Protein AF-A0A5C8DEL7-F1 (afdb_monomer_lite)

Foldseek 3Di:
DDDDDDDDDDDDPPPPPPPPPPPQPQVPAAKKWFWWAFPVGDIKIKIWHWGQDSPDQFKIWTKMWIGDPDPLFIWIFTKMWTADPVQQWTKMWGDDTPDTHPDDDFDKTKIWTWGWDDDPPKIKTKGKIWIATDDPPDDRPTDTCNVTMGIDIIIGAHDDPDDNDPSNDDPVPPPDPDDPDDDDDDDDDDDDDDDDDDDDDDDDDDDDDDDDDDDDDDDDDDDDDDDDDDDDDDDDDDDDDDPPDDDDPDDPQDPADPLPVQAAEAEQEEAEAAAQKKKKWKAFGGHQQFWFKWKDKSRHTPGDGDRHHRGTDMDIGGADPVCQKMKMKIETPDCGPGDRRWIWMWMDGPPDIDITIDTYHSRYIYMYMYGYDHD

Radius of gyration: 33.22 Å; chains: 1; bounding box: 83×124×95 Å

Sequence (375 aa):
MIRTVQKKGLLIIFFLWAFQFHSYSQAVTGIWRGYFIGNAGEYYRLEFQISQSPSGQVSIKGVSYSWQDDKRFYGKATMTGSYVASTQNFRIHEIQTVEVQNAMGGTCIMNYDLRYTRSGKEEFLEGTYLGKQEVKGRENPYEWGDCGGGRVSLRKVPTTEFYLEPFLRNDKATASPKPPAKAPAKKSPVTQNNLTTPKKTTTPPRVVQKPKTNPPSNNTAKKNITVEPKTDTVAKLPPVEKPKIEARPALPQVPTPAVLKTRANELMKALVVHDPNVEIKLFDNGEIDGDTISVYLDKRLVLSNKLLTANPLTLKIKMDEENPEHELVMVAENLGRIPPNTSLMIVEAGDQRFEVRITSTEQKNAVVRFRYEKP

Secondary structure (DSSP, 8-state):
--------------------------SS-EEEEEEEEETT--EEEEEEEEEE-TT-TTEEEEEEEEE-SSTTSEEEEEEEEEEETTTTEEEEEEEEEEEEES--S--EEEEEEEEEEEETTEEEEEEEEEEEE--SSS---PPTTTT-EEEEEEEEESS-SS---GGGS-TTS--PPPPPPPPPPPP--------------------------PPPP----------PPPP-----PPPP-------------PPPPHHHHHSEEEEEEEEEE-SSEEEEEEEE-S--S--EEEEEETTEEEEEEEEP-SSPEEEEEE--SSS-EEEEEEEES---SSSSEEEEEEEEETTEEEEEEEEE-SSEEEEEEEEE---

pLDDT: mean 77.35, std 24.44, range [27.34, 98.44]

Structure (mmCIF, N/CA/C/O backbone):
data_AF-A0A5C8DEL7-F1
#
_entry.id   AF-A0A5C8DEL7-F1
#
loop_
_atom_site.group_PDB
_atom_site.id
_atom_site.type_symbol
_atom_site.label_atom_id
_atom_site.label_alt_id
_atom_site.label_comp_id
_atom_site.label_asym_id
_atom_site.label_entity_id
_atom_site.label_seq_id
_atom_site.pdbx_PDB_ins_code
_atom_site.Cartn_x
_atom_site.Cartn_y
_atom_site.Cartn_z
_atom_site.occupancy
_atom_site.B_iso_or_equiv
_atom_site.auth_seq_id
_atom_site.auth_comp_id
_atom_site.auth_asym_id
_atom_site.auth_atom_id
_atom_site.pdbx_PDB_model_num
ATOM 1 N N . MET A 1 1 ? 34.810 72.135 37.450 1.00 43.56 1 MET A N 1
ATOM 2 C CA . MET A 1 1 ? 34.168 71.658 36.201 1.00 43.56 1 MET A CA 1
ATOM 3 C C . MET A 1 1 ? 35.310 71.289 35.268 1.00 43.56 1 MET A C 1
ATOM 5 O O . MET A 1 1 ? 36.090 72.168 34.971 1.00 43.56 1 MET A O 1
ATOM 9 N N . ILE A 1 2 ? 35.628 70.038 34.946 1.00 42.44 2 ILE A N 1
ATOM 10 C CA . ILE A 1 2 ? 34.833 68.972 34.322 1.00 42.44 2 ILE A CA 1
ATOM 11 C C . ILE A 1 2 ? 35.541 67.643 34.661 1.00 42.44 2 ILE A C 1
ATOM 13 O O . ILE A 1 2 ? 36.751 67.539 34.484 1.00 42.44 2 ILE A O 1
ATOM 17 N N . ARG A 1 3 ? 34.818 66.638 35.176 1.00 40.28 3 ARG A N 1
ATOM 18 C CA . ARG A 1 3 ? 35.313 65.254 35.296 1.00 40.28 3 ARG A CA 1
ATOM 19 C C . ARG A 1 3 ? 34.747 64.452 34.127 1.00 40.28 3 ARG A C 1
ATOM 21 O O . ARG A 1 3 ? 33.539 64.250 34.045 1.00 40.28 3 ARG A O 1
ATOM 28 N N . THR A 1 4 ? 35.622 64.028 33.226 1.00 45.22 4 THR A N 1
ATOM 29 C CA . THR A 1 4 ? 35.296 63.259 32.023 1.00 45.22 4 THR A CA 1
ATOM 30 C C . THR A 1 4 ? 35.094 61.788 32.392 1.00 45.22 4 THR A C 1
ATOM 32 O O . THR A 1 4 ? 36.001 61.129 32.893 1.00 45.22 4 THR A O 1
ATOM 35 N N . VAL A 1 5 ? 33.883 61.279 32.173 1.00 48.94 5 VAL A N 1
ATOM 36 C CA . VAL A 1 5 ? 33.496 59.883 32.416 1.00 48.94 5 VAL A CA 1
ATOM 37 C C . VAL A 1 5 ? 33.937 59.026 31.225 1.00 48.94 5 VAL A C 1
ATOM 39 O O . VAL A 1 5 ? 33.432 59.197 30.118 1.00 48.94 5 VAL A O 1
ATOM 42 N N . GLN A 1 6 ? 34.859 58.084 31.443 1.00 45.28 6 GLN A N 1
ATOM 43 C CA . GLN A 1 6 ? 35.174 57.028 30.475 1.00 45.28 6 GLN A CA 1
ATOM 44 C C . GLN A 1 6 ? 34.037 55.995 30.447 1.00 45.28 6 GLN A C 1
ATOM 46 O O . GLN A 1 6 ? 33.888 55.191 31.366 1.00 45.28 6 GLN A O 1
ATOM 51 N N . LYS A 1 7 ? 33.243 55.986 29.371 1.00 48.34 7 LYS A N 1
ATOM 52 C CA . LYS A 1 7 ? 32.334 54.877 29.052 1.00 48.34 7 LYS A CA 1
ATOM 53 C C . LYS A 1 7 ? 33.136 53.758 28.382 1.00 48.34 7 LYS A C 1
ATOM 55 O O . LYS A 1 7 ? 33.594 53.915 27.255 1.00 48.34 7 LYS A O 1
ATOM 60 N N . LYS A 1 8 ? 33.299 52.624 29.068 1.00 47.19 8 LYS A N 1
ATOM 61 C CA . LYS A 1 8 ? 33.779 51.374 28.462 1.00 47.19 8 LYS A CA 1
ATOM 62 C C . LYS A 1 8 ? 32.625 50.751 27.671 1.00 47.19 8 LYS A C 1
ATOM 64 O O . LYS A 1 8 ? 31.659 50.284 28.264 1.00 47.19 8 LYS A O 1
ATOM 69 N N . GLY A 1 9 ? 32.708 50.793 26.342 1.00 43.28 9 GLY A N 1
ATOM 70 C CA . GLY A 1 9 ? 31.801 50.066 25.455 1.00 43.28 9 GLY A CA 1
ATOM 71 C C . GLY A 1 9 ? 32.149 48.579 25.458 1.00 43.28 9 GLY A C 1
ATOM 72 O O . GLY A 1 9 ? 33.249 48.204 25.062 1.00 43.28 9 GLY A O 1
ATOM 73 N N . LEU A 1 10 ? 31.227 47.742 25.930 1.00 45.19 10 LEU A N 1
ATOM 74 C CA . LEU A 1 10 ? 31.320 46.288 25.835 1.00 45.19 10 LEU A CA 1
ATOM 75 C C . LEU A 1 10 ? 30.756 45.868 24.469 1.00 45.19 10 LEU A C 1
ATOM 77 O O . LEU A 1 10 ? 29.549 45.928 24.244 1.00 45.19 10 LEU A O 1
ATOM 81 N N . LEU A 1 11 ? 31.640 45.498 23.543 1.00 43.34 11 LEU A N 1
ATOM 82 C CA . LEU A 1 11 ? 31.285 45.006 22.213 1.00 43.34 11 LEU A CA 1
ATOM 83 C C . LEU A 1 11 ? 30.838 43.536 22.340 1.00 43.34 11 LEU A C 1
ATOM 85 O O . LEU A 1 11 ? 31.669 42.642 22.492 1.00 43.34 11 LEU A O 1
ATOM 89 N N . ILE A 1 12 ? 29.528 43.279 22.334 1.00 48.94 12 ILE A N 1
ATOM 90 C CA . ILE A 1 12 ? 28.976 41.916 22.312 1.00 48.94 12 ILE A CA 1
ATOM 91 C C . ILE A 1 12 ? 29.028 41.417 20.865 1.00 48.94 12 ILE A C 1
ATOM 93 O O . ILE A 1 12 ? 28.214 41.804 20.029 1.00 48.94 12 ILE A O 1
ATOM 97 N N . ILE A 1 13 ? 30.012 40.571 20.561 1.00 50.25 13 ILE A N 1
ATOM 98 C CA . ILE A 1 13 ? 30.115 39.856 19.285 1.00 50.25 13 ILE A CA 1
ATOM 99 C C . ILE A 1 13 ? 29.097 38.712 19.318 1.00 50.25 13 ILE A C 1
ATOM 101 O O . ILE A 1 13 ? 29.306 37.694 19.976 1.00 50.25 13 ILE A O 1
ATOM 105 N N . PHE A 1 14 ? 27.974 38.891 18.622 1.00 47.50 14 PHE A N 1
ATOM 106 C CA . PHE A 1 14 ? 27.002 37.831 18.366 1.00 47.50 14 PHE A CA 1
ATOM 107 C C . PHE A 1 14 ? 27.622 36.847 17.362 1.00 47.50 14 PHE A C 1
ATOM 109 O O . PHE A 1 14 ? 27.624 37.080 16.154 1.00 47.50 14 PHE A O 1
ATOM 116 N N . PHE A 1 15 ? 28.207 35.759 17.864 1.00 49.03 15 PHE A N 1
ATOM 117 C CA . PHE A 1 15 ? 28.688 34.657 17.036 1.00 49.03 15 PHE A CA 1
ATOM 118 C C . PHE A 1 15 ? 27.459 33.907 16.493 1.00 49.03 15 PHE A C 1
ATOM 120 O O . PHE A 1 15 ? 26.919 33.008 17.135 1.00 49.03 15 PHE A O 1
ATOM 127 N N . LEU A 1 16 ? 26.970 34.331 15.325 1.00 45.41 16 LEU A N 1
ATOM 128 C CA . LEU A 1 16 ? 25.989 33.601 14.522 1.00 45.41 16 LEU A CA 1
ATOM 129 C C . LEU A 1 16 ? 26.637 32.288 14.067 1.00 45.41 16 LEU A C 1
ATOM 131 O O . LEU A 1 16 ? 27.243 32.197 13.001 1.00 45.41 16 LEU A O 1
ATOM 135 N N . TRP A 1 17 ? 26.534 31.261 14.909 1.00 49.38 17 TRP A N 1
ATOM 136 C CA . TRP A 1 17 ? 26.755 29.880 14.507 1.00 49.38 17 TRP A CA 1
ATOM 137 C C . TRP A 1 17 ? 25.654 29.531 13.505 1.00 49.38 17 TRP A C 1
ATOM 139 O O . TRP A 1 17 ? 24.544 29.145 13.870 1.00 49.38 17 TRP A O 1
ATOM 149 N N . ALA A 1 18 ? 25.951 29.728 12.222 1.00 48.78 18 ALA A N 1
ATOM 150 C CA . ALA A 1 18 ? 25.184 29.156 11.134 1.00 48.78 18 ALA A CA 1
ATOM 151 C C . ALA A 1 18 ? 25.331 27.633 11.228 1.00 48.78 18 ALA A C 1
ATOM 153 O O . ALA A 1 18 ? 26.201 27.032 10.599 1.00 48.78 18 ALA A O 1
ATOM 154 N N . PHE A 1 19 ? 24.492 27.010 12.057 1.00 47.94 19 PHE A N 1
ATOM 155 C CA . PHE A 1 19 ? 24.209 25.589 11.972 1.00 47.94 19 PHE A CA 1
ATOM 156 C C . PHE A 1 19 ? 23.623 25.358 10.581 1.00 47.94 19 PHE A C 1
ATOM 158 O O . PHE A 1 19 ? 22.437 25.569 10.330 1.00 47.94 19 PHE A O 1
ATOM 165 N N . GLN A 1 20 ? 24.493 24.984 9.648 1.00 43.72 20 GLN A N 1
ATOM 166 C CA . GLN A 1 20 ? 24.109 24.430 8.364 1.00 43.72 20 GLN A CA 1
ATOM 167 C C . GLN A 1 20 ? 23.421 23.096 8.662 1.00 43.72 20 GLN A C 1
ATOM 169 O O . GLN A 1 20 ? 24.059 22.040 8.705 1.00 43.72 20 GLN A O 1
ATOM 174 N N . PHE A 1 21 ? 22.115 23.152 8.929 1.00 42.78 21 PHE A N 1
ATOM 175 C CA . PHE A 1 21 ? 21.240 21.994 8.863 1.00 42.78 21 PHE A CA 1
ATOM 176 C C . PHE A 1 21 ? 21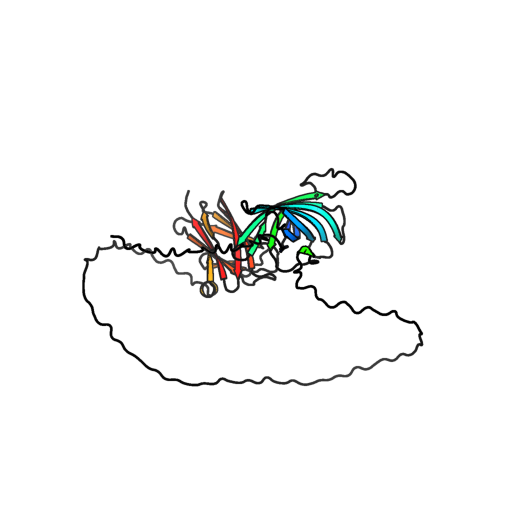.284 21.495 7.422 1.00 42.78 21 PHE A C 1
ATOM 178 O O . PHE A 1 21 ? 20.529 21.944 6.563 1.00 42.78 21 PHE A O 1
ATOM 185 N N . HIS A 1 22 ? 22.202 20.569 7.154 1.00 40.72 22 HIS A N 1
ATOM 186 C CA . HIS A 1 22 ? 22.180 19.770 5.944 1.00 40.72 22 HIS A CA 1
ATOM 187 C C . HIS A 1 22 ? 20.951 18.872 6.047 1.00 40.72 22 HIS A C 1
ATOM 189 O O . HIS A 1 22 ? 21.008 17.754 6.559 1.00 40.72 22 HIS A O 1
ATOM 195 N N . SER A 1 23 ? 19.808 19.403 5.618 1.00 39.84 23 SER A N 1
ATOM 196 C CA . SER A 1 23 ? 18.601 18.619 5.410 1.00 39.84 23 SER A CA 1
ATOM 197 C C . SER A 1 23 ? 18.869 17.710 4.218 1.00 39.84 23 SER A C 1
ATOM 199 O O . SER A 1 23 ? 18.616 18.074 3.073 1.00 39.84 23 SER A O 1
ATOM 201 N N . TYR A 1 24 ? 19.437 16.533 4.480 1.00 45.81 24 TYR A N 1
ATOM 202 C CA . TYR A 1 24 ? 19.478 15.451 3.506 1.00 45.81 24 TYR A CA 1
ATOM 203 C C . TYR A 1 24 ? 18.043 14.982 3.275 1.00 45.81 24 TYR A C 1
ATOM 205 O O . TYR A 1 24 ? 17.546 14.067 3.924 1.00 45.81 24 TYR A O 1
ATOM 213 N N . SER A 1 25 ? 17.349 15.639 2.352 1.00 48.62 25 SER A N 1
ATOM 214 C CA . SER A 1 25 ? 16.053 15.190 1.860 1.00 48.62 25 SER A CA 1
ATOM 215 C C . SER A 1 25 ? 16.268 14.053 0.856 1.00 48.62 25 SER A C 1
ATOM 217 O O . SER A 1 25 ? 16.027 14.229 -0.332 1.00 48.62 25 SER A O 1
ATOM 219 N N . GLN A 1 26 ? 16.725 12.889 1.327 1.00 64.69 26 GLN A N 1
ATOM 220 C CA . GLN A 1 26 ? 16.590 11.624 0.595 1.00 64.69 26 GLN A CA 1
ATOM 221 C C . GLN A 1 26 ? 15.324 10.908 1.077 1.00 64.69 26 GLN A C 1
ATOM 223 O O . GLN A 1 26 ? 15.381 9.829 1.661 1.00 64.69 26 GLN A O 1
ATOM 228 N N . ALA A 1 27 ? 14.172 11.560 0.911 1.00 77.12 27 ALA A N 1
ATOM 229 C CA . ALA A 1 27 ? 12.907 11.073 1.454 1.00 77.12 27 ALA A CA 1
ATOM 230 C C . ALA A 1 27 ? 12.511 9.724 0.832 1.00 77.12 27 ALA A C 1
ATOM 232 O O . ALA A 1 27 ? 12.026 8.842 1.533 1.00 77.12 27 ALA A O 1
ATOM 233 N N . VAL A 1 28 ? 12.775 9.547 -0.466 1.00 90.25 28 VAL A N 1
ATOM 234 C CA . VAL A 1 28 ? 12.295 8.382 -1.228 1.00 90.25 28 VAL A CA 1
ATOM 235 C C . VAL A 1 28 ? 13.400 7.456 -1.743 1.00 90.25 28 VAL A C 1
ATOM 237 O O . VAL A 1 28 ? 13.090 6.418 -2.328 1.00 90.25 28 VAL A O 1
ATOM 240 N N . THR A 1 29 ? 14.677 7.786 -1.508 1.00 93.44 29 THR A N 1
ATOM 241 C CA . THR A 1 29 ? 15.796 6.879 -1.817 1.00 93.44 29 THR A CA 1
ATOM 242 C C . THR A 1 29 ? 15.640 5.573 -1.040 1.00 93.44 29 THR A C 1
ATOM 244 O O . THR A 1 29 ? 15.357 5.585 0.161 1.00 93.44 29 THR A O 1
ATOM 247 N N . GLY A 1 30 ? 15.863 4.448 -1.714 1.00 94.75 30 GLY A N 1
ATOM 248 C CA . GLY A 1 30 ? 15.850 3.128 -1.097 1.00 94.75 30 GLY A CA 1
ATOM 249 C C . GLY A 1 30 ? 15.251 2.055 -1.992 1.00 94.75 30 GLY A C 1
ATOM 250 O O . GLY A 1 30 ? 15.118 2.228 -3.205 1.00 94.75 30 GLY A O 1
ATOM 251 N N . ILE A 1 31 ? 14.911 0.936 -1.358 1.00 96.81 31 ILE A N 1
ATOM 252 C CA . ILE A 1 31 ? 14.290 -0.218 -1.996 1.00 96.81 31 ILE A CA 1
ATOM 253 C C . ILE A 1 31 ? 12.812 -0.206 -1.621 1.00 96.81 31 ILE A C 1
ATOM 255 O O . ILE A 1 31 ? 12.461 -0.116 -0.444 1.00 96.81 31 ILE A O 1
ATOM 259 N N . TRP A 1 32 ? 11.954 -0.293 -2.622 1.00 96.56 32 TRP A N 1
ATOM 260 C CA . TRP A 1 32 ? 10.508 -0.360 -2.475 1.00 96.56 32 TRP A CA 1
ATOM 261 C C . TRP A 1 32 ? 10.050 -1.671 -3.068 1.00 96.56 32 TRP A C 1
ATOM 263 O O . TRP A 1 32 ? 10.361 -1.934 -4.222 1.00 96.56 32 TRP A O 1
ATOM 273 N N . ARG A 1 33 ? 9.341 -2.499 -2.310 1.00 95.50 33 ARG A N 1
ATOM 274 C CA . ARG A 1 33 ? 8.895 -3.802 -2.791 1.00 95.50 33 ARG A CA 1
ATOM 275 C C . ARG A 1 33 ? 7.434 -4.044 -2.470 1.00 95.50 33 ARG A C 1
ATOM 277 O O . ARG A 1 33 ? 6.932 -3.614 -1.433 1.00 95.50 33 ARG A O 1
ATOM 284 N N . GLY A 1 34 ? 6.773 -4.729 -3.387 1.00 93.38 34 GLY A N 1
ATOM 285 C CA . GLY A 1 34 ? 5.406 -5.171 -3.243 1.00 93.38 34 GLY A CA 1
ATOM 286 C C . GLY A 1 34 ? 4.889 -5.820 -4.515 1.00 93.38 34 GLY A C 1
ATOM 287 O O . GLY A 1 34 ? 5.544 -6.717 -5.051 1.00 93.38 34 GLY A O 1
ATOM 288 N N . TYR A 1 35 ? 3.736 -5.379 -5.009 1.00 92.50 35 TYR A N 1
ATOM 289 C CA . TYR A 1 35 ? 3.104 -5.954 -6.193 1.00 92.50 35 TYR A CA 1
ATOM 290 C C . TYR A 1 35 ? 2.369 -4.921 -7.046 1.00 92.50 35 TYR A C 1
ATOM 292 O O . TYR A 1 35 ? 2.029 -3.819 -6.604 1.00 92.50 35 TYR A O 1
ATOM 300 N N . PHE A 1 36 ? 2.062 -5.326 -8.275 1.00 93.00 36 PHE A N 1
ATOM 301 C CA . PHE A 1 36 ? 0.993 -4.728 -9.058 1.00 93.00 36 PHE A CA 1
ATOM 302 C C . PHE A 1 36 ? -0.050 -5.778 -9.440 1.00 93.00 36 PHE A C 1
ATOM 304 O O . PHE A 1 36 ? 0.261 -6.962 -9.594 1.00 93.00 36 PHE A O 1
ATOM 311 N N . ILE A 1 37 ? -1.298 -5.328 -9.562 1.00 91.06 37 ILE A N 1
ATOM 312 C CA . ILE A 1 37 ? -2.435 -6.141 -9.992 1.00 91.06 37 ILE A CA 1
ATOM 313 C C . ILE A 1 37 ? -3.030 -5.489 -11.230 1.00 91.06 37 ILE A C 1
ATOM 315 O O . ILE A 1 37 ? -3.499 -4.348 -11.152 1.00 91.06 37 ILE A O 1
ATOM 319 N N . GLY A 1 38 ? -2.999 -6.207 -12.349 1.00 92.12 38 GLY A N 1
ATOM 320 C CA . GLY A 1 38 ? -3.608 -5.788 -13.604 1.00 92.12 38 GLY A CA 1
ATOM 321 C C . GLY A 1 38 ? -5.131 -5.744 -13.517 1.00 92.12 38 GLY A C 1
ATOM 322 O O . GLY A 1 38 ? -5.754 -6.380 -12.664 1.00 92.12 38 GLY A O 1
ATOM 323 N N . ASN A 1 39 ? -5.758 -4.983 -14.409 1.00 90.94 39 ASN A N 1
ATOM 324 C CA . ASN A 1 39 ? -7.214 -4.849 -14.461 1.00 90.94 39 ASN A CA 1
ATOM 325 C C . ASN A 1 39 ? -7.933 -6.182 -14.732 1.00 90.94 39 ASN A C 1
ATOM 327 O O . ASN A 1 39 ? -9.091 -6.321 -14.341 1.00 90.94 39 ASN A O 1
ATOM 331 N N . ALA A 1 40 ? -7.268 -7.161 -15.358 1.00 88.69 40 ALA A N 1
ATOM 332 C CA . ALA A 1 40 ? -7.804 -8.510 -15.543 1.00 88.69 40 ALA A CA 1
ATOM 333 C C . ALA A 1 40 ? -7.431 -9.471 -14.392 1.00 88.69 40 ALA A C 1
ATOM 335 O O . ALA A 1 40 ? -7.744 -10.659 -14.449 1.00 88.69 40 ALA A O 1
ATOM 336 N N . GLY A 1 41 ? -6.827 -8.956 -13.316 1.00 83.31 41 GLY A N 1
ATOM 337 C CA . GLY A 1 41 ? -6.488 -9.705 -12.107 1.00 83.31 41 GLY A CA 1
ATOM 338 C C . GLY A 1 41 ? -5.108 -10.357 -12.138 1.00 83.31 41 GLY A C 1
ATOM 339 O O . GLY A 1 41 ? -4.793 -11.140 -11.241 1.00 83.31 41 GLY A O 1
ATOM 340 N N . GLU A 1 42 ? -4.275 -10.056 -13.136 1.00 87.19 42 GLU A N 1
ATOM 341 C CA . GLU A 1 42 ? -2.914 -10.576 -13.199 1.00 87.19 42 GLU A CA 1
ATOM 342 C C . GLU A 1 42 ? -2.084 -10.033 -12.038 1.00 87.19 42 GLU A C 1
ATOM 344 O O . GLU A 1 42 ? -2.078 -8.832 -11.780 1.00 87.19 42 GLU A O 1
ATOM 349 N N . TYR A 1 43 ? -1.360 -10.911 -11.352 1.00 87.44 43 TYR A N 1
ATOM 350 C CA . TYR A 1 43 ? -0.555 -10.559 -10.189 1.00 87.44 43 TYR A CA 1
ATOM 351 C C . TYR A 1 43 ? 0.932 -10.705 -10.500 1.00 87.44 43 TYR A C 1
ATOM 353 O O . TYR A 1 43 ? 1.379 -11.764 -10.949 1.00 87.44 43 TYR A O 1
ATOM 361 N N . TYR A 1 44 ? 1.700 -9.662 -10.202 1.00 90.44 44 TYR A N 1
ATOM 362 C CA . TYR A 1 44 ? 3.154 -9.665 -10.322 1.00 90.44 44 TYR A CA 1
ATOM 363 C C . TYR A 1 44 ? 3.780 -8.975 -9.119 1.00 90.44 44 TYR A C 1
ATOM 365 O O . TYR A 1 44 ? 3.294 -7.944 -8.650 1.00 90.44 44 TYR A O 1
ATOM 373 N N . ARG A 1 45 ? 4.902 -9.515 -8.647 1.00 92.69 45 ARG A N 1
ATOM 374 C CA . ARG A 1 45 ? 5.752 -8.824 -7.682 1.00 92.69 45 ARG A CA 1
ATOM 375 C C . ARG A 1 45 ? 6.526 -7.712 -8.380 1.00 92.69 45 ARG A C 1
ATOM 377 O O . ARG A 1 45 ? 6.860 -7.816 -9.562 1.00 92.69 45 ARG A O 1
ATOM 384 N N . LEU A 1 46 ? 6.800 -6.653 -7.629 1.00 95.31 46 LEU A N 1
ATOM 385 C CA . LEU A 1 46 ? 7.437 -5.438 -8.111 1.00 95.31 46 LEU A CA 1
ATOM 386 C C . LEU A 1 46 ? 8.446 -4.932 -7.081 1.00 95.31 46 LEU A C 1
ATOM 388 O O . LEU A 1 46 ? 8.135 -4.837 -5.895 1.00 95.31 46 LEU A O 1
ATOM 392 N N . GLU A 1 47 ? 9.649 -4.586 -7.529 1.00 96.94 47 GLU A N 1
ATOM 393 C CA . GLU A 1 47 ? 10.675 -3.942 -6.712 1.00 96.94 47 GLU A CA 1
ATOM 394 C C . GLU A 1 47 ? 11.237 -2.734 -7.457 1.00 96.94 47 GLU A C 1
ATOM 396 O O . GLU A 1 47 ? 11.656 -2.848 -8.607 1.00 96.94 47 GLU A O 1
ATOM 401 N N . PHE A 1 48 ? 11.291 -1.583 -6.793 1.00 97.88 48 PHE A N 1
ATOM 402 C CA . PHE A 1 48 ? 12.036 -0.420 -7.245 1.00 97.88 48 PHE A CA 1
ATOM 403 C C . PHE A 1 48 ? 13.282 -0.225 -6.393 1.00 97.88 48 PHE A C 1
ATOM 405 O O . PHE A 1 48 ? 13.225 -0.254 -5.165 1.00 97.88 48 PHE A O 1
ATOM 412 N N . GLN A 1 49 ? 14.397 0.069 -7.050 1.00 97.88 49 GLN A N 1
ATOM 413 C CA . GLN A 1 49 ? 15.605 0.571 -6.405 1.00 97.88 49 GLN A CA 1
ATOM 414 C C . GLN A 1 49 ? 15.824 2.010 -6.864 1.00 97.88 49 GLN A C 1
ATOM 416 O O . GLN A 1 49 ? 16.133 2.251 -8.030 1.00 97.88 49 GLN A O 1
ATOM 421 N N . ILE A 1 50 ? 15.616 2.965 -5.956 1.00 95.88 50 ILE A N 1
ATOM 422 C CA . ILE A 1 50 ? 15.452 4.389 -6.275 1.00 95.88 50 ILE A CA 1
ATOM 423 C C . ILE A 1 50 ? 16.551 5.215 -5.617 1.00 95.88 50 ILE A C 1
ATOM 425 O O . ILE A 1 50 ? 16.782 5.099 -4.417 1.00 95.88 50 ILE A O 1
ATOM 429 N N . SER A 1 51 ? 17.162 6.120 -6.378 1.00 92.88 51 SER A N 1
ATOM 430 C CA . SER A 1 51 ? 18.029 7.192 -5.886 1.00 92.88 51 SER A CA 1
ATOM 431 C C . SER A 1 51 ? 17.410 8.552 -6.203 1.00 92.88 51 SER A C 1
ATOM 433 O O . SER A 1 51 ? 17.139 8.868 -7.365 1.00 92.88 51 SER A O 1
ATOM 435 N N . GLN A 1 52 ? 17.173 9.360 -5.171 1.00 89.06 52 GLN A N 1
ATOM 436 C CA . GLN A 1 52 ? 16.700 10.735 -5.311 1.00 89.06 52 GLN A CA 1
ATOM 437 C C . GLN A 1 52 ? 17.879 11.692 -5.518 1.00 89.06 52 GLN A C 1
ATOM 439 O O . GLN A 1 52 ? 18.869 11.633 -4.785 1.00 89.06 52 GLN A O 1
ATOM 444 N N . SER A 1 53 ? 17.768 12.597 -6.497 1.00 81.19 53 SER A N 1
ATOM 445 C CA . SER A 1 53 ? 18.814 13.589 -6.753 1.00 81.19 53 SER A CA 1
ATOM 446 C C . SER A 1 53 ? 18.955 14.565 -5.572 1.00 81.19 53 SER A C 1
ATOM 448 O O . SER A 1 53 ? 17.947 15.100 -5.104 1.00 81.19 53 SER A O 1
ATOM 450 N N . PRO A 1 54 ? 20.184 14.884 -5.121 1.00 69.44 54 PRO A N 1
ATOM 451 C CA . PRO A 1 54 ? 20.405 15.867 -4.058 1.00 69.44 54 PRO A CA 1
ATOM 452 C C . PRO A 1 54 ? 19.993 17.298 -4.436 1.00 69.44 54 PRO A C 1
ATOM 454 O O . PRO A 1 54 ? 19.676 18.097 -3.560 1.00 69.44 54 PRO A O 1
ATOM 457 N N . SER A 1 55 ? 20.022 17.641 -5.730 1.00 61.53 55 SER A N 1
ATOM 458 C CA . SER A 1 55 ? 19.895 19.023 -6.225 1.00 61.53 55 SER A CA 1
ATOM 459 C C . SER A 1 55 ? 18.463 19.478 -6.524 1.00 61.53 55 SER A C 1
ATOM 461 O O . SER A 1 55 ? 18.252 20.590 -7.001 1.00 61.53 55 SER A O 1
ATOM 463 N N . GLY A 1 56 ? 17.462 18.659 -6.219 1.00 53.59 56 GLY A N 1
ATOM 464 C CA . GLY A 1 56 ? 16.067 19.049 -6.352 1.00 53.59 56 GLY A CA 1
ATOM 465 C C . GLY A 1 56 ? 15.180 17.894 -5.947 1.00 53.59 56 GLY A C 1
ATOM 466 O O . GLY A 1 56 ? 15.257 16.829 -6.548 1.00 53.59 56 GLY A O 1
ATOM 467 N N . GLN A 1 57 ? 14.323 18.122 -4.949 1.00 59.88 57 GLN A N 1
ATOM 468 C CA . GLN A 1 57 ? 13.428 17.129 -4.338 1.00 59.88 57 GLN A CA 1
ATOM 469 C C . GLN A 1 57 ? 12.553 16.361 -5.341 1.00 59.88 57 GLN A C 1
ATOM 471 O O . GLN A 1 57 ? 11.981 15.344 -4.975 1.00 59.88 57 GLN A O 1
ATOM 476 N N . VAL A 1 58 ? 12.500 16.826 -6.588 1.00 69.81 58 VAL A N 1
ATOM 477 C CA . VAL A 1 58 ? 11.701 16.289 -7.672 1.00 69.81 58 VAL A CA 1
ATOM 478 C C . VAL A 1 58 ? 12.346 15.057 -8.295 1.00 69.81 58 VAL A C 1
ATOM 480 O O . VAL A 1 58 ? 11.731 14.008 -8.250 1.00 69.81 58 VAL A O 1
ATOM 483 N N . SER A 1 59 ? 13.547 15.110 -8.871 1.00 85.75 59 SER A N 1
ATOM 484 C CA . SER A 1 59 ? 13.978 14.033 -9.776 1.00 85.75 59 SER A CA 1
ATOM 485 C C . SER A 1 59 ? 14.517 12.784 -9.074 1.00 85.75 59 SER A C 1
ATOM 487 O O . SER A 1 59 ? 15.311 12.858 -8.131 1.00 85.75 59 SER A O 1
ATOM 489 N N . ILE A 1 60 ? 14.132 11.617 -9.596 1.00 91.81 60 ILE A N 1
ATOM 490 C CA . ILE A 1 60 ? 14.699 10.322 -9.208 1.00 91.81 60 ILE A CA 1
ATOM 491 C C . ILE A 1 60 ? 15.291 9.595 -10.409 1.00 91.81 60 ILE A C 1
ATOM 493 O O . ILE A 1 60 ? 14.922 9.842 -11.558 1.00 91.81 60 ILE A O 1
ATOM 497 N N . LYS A 1 61 ? 16.198 8.665 -10.125 1.00 93.62 61 LYS A N 1
ATOM 498 C CA . LYS A 1 61 ? 16.656 7.630 -11.055 1.00 93.62 61 LYS A CA 1
ATOM 499 C C . LYS A 1 61 ? 16.559 6.278 -10.367 1.00 93.62 61 LYS A C 1
ATOM 501 O O . LYS A 1 61 ? 16.645 6.208 -9.142 1.00 93.62 61 LYS A O 1
ATOM 506 N N . GLY A 1 62 ? 16.424 5.210 -11.137 1.00 95.88 62 GLY A N 1
ATOM 507 C CA . GLY A 1 62 ? 16.392 3.879 -10.553 1.00 95.88 62 GLY A CA 1
ATOM 508 C C . GLY A 1 62 ? 16.260 2.759 -11.564 1.00 95.88 62 GLY A C 1
ATOM 509 O O . GLY A 1 62 ? 16.389 2.960 -12.776 1.00 95.88 62 GLY A O 1
ATOM 510 N N . VAL A 1 63 ? 15.952 1.581 -11.036 1.00 97.81 63 VAL A N 1
ATOM 511 C CA . VAL A 1 63 ? 15.550 0.403 -11.810 1.00 97.81 63 VAL A CA 1
ATOM 512 C C . VAL A 1 63 ? 14.301 -0.221 -11.202 1.00 97.81 63 VAL A C 1
ATOM 514 O O . VAL A 1 63 ? 14.123 -0.170 -9.982 1.00 97.81 63 VAL A O 1
ATOM 517 N N . SER A 1 64 ? 13.455 -0.809 -12.044 1.00 97.69 64 SER A N 1
ATOM 518 C CA . SER A 1 64 ? 12.369 -1.698 -11.630 1.00 97.69 64 SER A CA 1
ATOM 519 C C . SER A 1 64 ? 12.727 -3.139 -11.938 1.00 97.69 64 SER A C 1
ATOM 521 O O . SER A 1 64 ? 13.399 -3.422 -12.930 1.00 97.69 64 SER A O 1
ATOM 523 N N . TYR A 1 65 ? 12.227 -4.035 -11.096 1.00 96.25 65 TYR A N 1
ATOM 524 C CA . TYR A 1 65 ? 12.151 -5.465 -11.337 1.00 96.25 65 TYR A CA 1
ATOM 525 C C . TYR A 1 65 ? 10.695 -5.898 -11.225 1.00 96.25 65 TYR A C 1
ATOM 527 O O . TYR A 1 65 ? 10.053 -5.598 -10.220 1.00 96.25 65 TYR A O 1
ATOM 535 N N . SER A 1 66 ? 10.191 -6.625 -12.217 1.00 94.00 66 SER A N 1
ATOM 536 C CA . SER A 1 66 ? 8.876 -7.268 -12.174 1.00 94.00 66 SER A CA 1
ATOM 537 C C . SER A 1 66 ? 9.012 -8.766 -12.428 1.00 94.00 66 SER A C 1
ATOM 539 O O . SER A 1 66 ? 9.760 -9.186 -13.312 1.00 94.00 66 SER A O 1
ATOM 541 N N . TRP A 1 67 ? 8.340 -9.586 -11.619 1.00 92.12 67 TRP A N 1
ATOM 542 C CA . TRP A 1 67 ? 8.422 -11.047 -11.707 1.00 92.12 67 TRP A CA 1
ATOM 543 C C . TRP A 1 67 ? 7.155 -11.720 -11.180 1.00 92.12 67 TRP A C 1
ATOM 545 O O . TRP A 1 67 ? 6.356 -11.116 -10.465 1.00 92.12 67 TRP A O 1
ATOM 555 N N . GLN A 1 68 ? 6.959 -12.982 -11.555 1.00 85.56 68 GLN A N 1
ATOM 556 C CA . GLN A 1 68 ? 5.914 -13.838 -10.981 1.00 85.56 68 GLN A CA 1
ATOM 557 C C . GLN A 1 68 ? 6.454 -14.571 -9.743 1.00 85.56 68 GLN A C 1
ATOM 559 O O . GLN A 1 68 ? 7.402 -14.117 -9.107 1.00 85.56 68 GLN A O 1
ATOM 564 N N . ASP A 1 69 ? 5.878 -15.708 -9.357 1.00 78.81 69 ASP A N 1
ATOM 565 C CA . ASP A 1 69 ? 6.337 -16.417 -8.161 1.00 78.81 69 ASP A CA 1
ATOM 566 C C . ASP A 1 69 ? 7.783 -16.928 -8.251 1.00 78.81 69 ASP A C 1
ATOM 568 O O . ASP A 1 69 ? 8.490 -16.935 -7.240 1.00 78.81 69 ASP A O 1
ATOM 572 N N . ASP A 1 70 ? 8.238 -17.297 -9.451 1.00 78.75 70 ASP A N 1
ATOM 573 C CA . ASP A 1 70 ? 9.592 -17.785 -9.714 1.00 78.75 70 ASP A CA 1
ATOM 574 C C . ASP A 1 70 ? 10.463 -16.694 -10.361 1.00 78.75 70 ASP A C 1
ATOM 576 O O . ASP A 1 70 ? 10.208 -16.253 -11.484 1.00 78.75 70 ASP A O 1
ATOM 580 N N . LYS A 1 71 ? 11.557 -16.314 -9.686 1.00 80.75 71 LYS A N 1
ATOM 581 C CA . LYS A 1 71 ? 12.567 -15.360 -10.188 1.00 80.75 71 LYS A CA 1
ATOM 582 C C . LYS A 1 71 ? 13.312 -15.845 -11.432 1.00 80.75 71 LYS A C 1
ATOM 584 O O . LYS A 1 71 ? 14.141 -15.117 -11.963 1.00 80.75 71 LYS A O 1
ATOM 589 N N . ARG A 1 72 ? 13.054 -17.056 -11.927 1.00 79.62 72 ARG A N 1
ATOM 590 C CA . ARG A 1 72 ? 13.481 -17.452 -13.274 1.00 79.62 72 ARG A CA 1
ATOM 591 C C . ARG A 1 72 ? 12.816 -16.608 -14.360 1.00 79.62 72 ARG A C 1
ATOM 593 O O . ARG A 1 72 ? 13.372 -16.541 -15.448 1.00 79.62 72 ARG A O 1
ATOM 600 N N . PHE A 1 73 ? 11.679 -15.971 -14.090 1.00 83.62 73 PHE A N 1
ATOM 601 C CA . PHE A 1 73 ? 10.973 -15.113 -15.040 1.00 83.62 73 PHE A CA 1
ATOM 602 C C . PHE A 1 73 ? 10.886 -13.696 -14.475 1.00 83.62 73 PHE A C 1
ATOM 604 O O . PHE A 1 73 ? 10.026 -13.414 -13.642 1.00 83.62 73 PHE A O 1
ATOM 611 N N . TYR A 1 74 ? 11.782 -12.809 -14.911 1.00 91.00 74 TYR A N 1
ATOM 612 C CA . TYR A 1 74 ? 11.736 -11.396 -14.529 1.00 91.00 74 TYR A CA 1
ATOM 613 C C . TYR A 1 74 ? 12.078 -10.469 -15.687 1.00 91.00 74 TYR A C 1
ATOM 615 O O . TYR A 1 74 ? 12.844 -10.822 -16.586 1.00 91.00 74 TYR A O 1
ATOM 623 N N . GLY A 1 75 ? 11.532 -9.260 -15.619 1.00 92.88 75 GLY A N 1
ATOM 624 C CA . GLY A 1 75 ? 11.962 -8.113 -16.402 1.00 92.88 75 GLY A CA 1
ATOM 625 C C . GLY A 1 75 ? 12.631 -7.078 -15.507 1.00 92.88 75 GLY A C 1
ATOM 626 O O . GLY A 1 75 ? 12.206 -6.859 -14.373 1.00 92.88 75 GLY A O 1
ATOM 627 N N . LYS A 1 76 ? 13.676 -6.432 -16.024 1.00 95.62 76 LYS A N 1
ATOM 628 C CA . LYS A 1 76 ? 14.324 -5.273 -15.413 1.00 95.62 76 LYS A CA 1
ATOM 629 C C . LYS A 1 76 ? 14.284 -4.097 -16.374 1.00 95.62 76 LYS A C 1
ATOM 631 O O . LYS A 1 76 ? 14.768 -4.205 -17.505 1.00 95.62 76 LYS A O 1
ATOM 636 N N . ALA A 1 77 ? 13.793 -2.955 -15.911 1.00 96.62 77 ALA A N 1
ATOM 637 C CA . ALA A 1 77 ? 13.790 -1.721 -16.683 1.00 96.62 77 ALA A CA 1
ATOM 638 C C . ALA A 1 77 ? 14.526 -0.600 -15.948 1.00 96.62 77 ALA A C 1
ATOM 640 O O . ALA A 1 77 ? 14.506 -0.500 -14.722 1.00 96.62 77 ALA A O 1
ATOM 641 N N . THR A 1 78 ? 15.199 0.265 -16.704 1.00 97.06 78 THR A N 1
ATOM 642 C CA . THR A 1 78 ? 15.674 1.545 -16.158 1.00 97.06 78 THR A CA 1
ATOM 643 C C . THR A 1 78 ? 14.501 2.496 -16.025 1.00 97.06 78 THR A C 1
ATOM 645 O O . THR A 1 78 ? 13.655 2.532 -16.916 1.00 97.06 78 THR A O 1
ATOM 648 N N . MET A 1 79 ? 14.485 3.310 -14.975 1.00 96.69 79 MET A N 1
ATOM 649 C CA . MET A 1 79 ? 13.415 4.274 -14.734 1.00 96.69 79 MET A CA 1
ATOM 650 C C . MET A 1 79 ? 13.945 5.664 -14.376 1.00 96.69 79 MET A C 1
ATOM 652 O O . MET A 1 79 ? 15.048 5.837 -13.848 1.00 96.69 79 MET A O 1
ATOM 656 N N . THR A 1 80 ? 13.101 6.654 -14.627 1.00 95.75 80 THR A N 1
ATOM 657 C CA . THR A 1 80 ? 13.219 8.019 -14.112 1.00 95.75 80 THR A CA 1
ATOM 658 C C . THR A 1 80 ? 11.893 8.419 -13.481 1.00 95.75 80 THR A C 1
ATOM 660 O O . THR A 1 80 ? 10.887 7.732 -13.645 1.00 95.75 80 THR A O 1
ATOM 663 N N . GLY A 1 81 ? 11.856 9.528 -12.760 1.00 94.31 81 GLY A N 1
ATOM 664 C CA . GLY A 1 81 ? 10.608 9.979 -12.172 1.00 94.31 81 GLY A CA 1
ATOM 665 C C . GLY A 1 81 ? 10.721 11.288 -11.428 1.00 94.31 81 GLY A C 1
ATOM 666 O O . GLY A 1 81 ? 11.783 11.918 -11.382 1.00 94.31 81 GLY A O 1
ATOM 667 N N . SER A 1 82 ? 9.599 11.671 -10.833 1.00 92.62 82 SER A N 1
ATOM 668 C CA . SER A 1 82 ? 9.475 12.846 -9.998 1.00 92.62 82 SER A CA 1
ATOM 669 C C . SER A 1 82 ? 8.707 12.574 -8.704 1.00 92.62 82 SER A C 1
ATOM 671 O O . SER A 1 82 ? 7.620 12.009 -8.741 1.00 92.62 82 SER A O 1
ATOM 673 N N . TYR A 1 83 ? 9.238 13.019 -7.565 1.00 91.56 83 TYR A N 1
ATOM 674 C CA . TYR A 1 83 ? 8.545 13.042 -6.279 1.00 91.56 83 TYR A CA 1
ATOM 675 C C . TYR A 1 83 ? 8.328 14.481 -5.807 1.00 91.56 83 TYR A C 1
ATOM 677 O O . TYR A 1 83 ? 9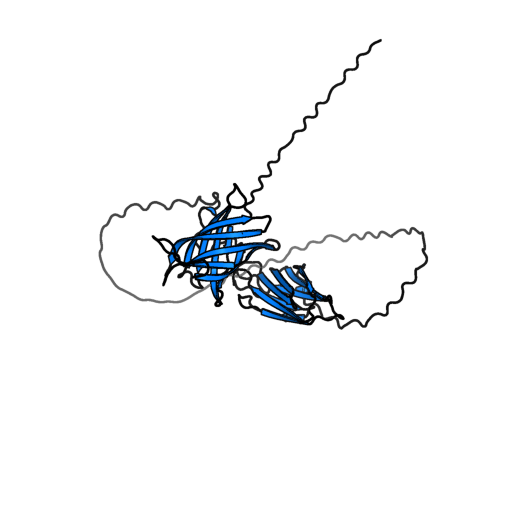.266 15.256 -5.656 1.00 91.56 83 TYR A O 1
ATOM 685 N N . VAL A 1 84 ? 7.083 14.861 -5.544 1.00 89.31 84 VAL A N 1
ATOM 686 C CA . VAL A 1 84 ? 6.738 16.205 -5.075 1.00 89.31 84 VAL A CA 1
ATOM 687 C C . VAL A 1 84 ? 6.235 16.112 -3.640 1.00 89.31 84 VAL A C 1
ATOM 689 O O . VAL A 1 84 ? 5.082 15.775 -3.395 1.00 89.31 84 VAL A O 1
ATOM 692 N N . ALA A 1 85 ? 7.096 16.442 -2.672 1.00 86.81 85 ALA A N 1
ATOM 693 C CA . ALA A 1 85 ? 6.801 16.268 -1.246 1.00 86.81 85 ALA A CA 1
ATOM 694 C C . ALA A 1 85 ? 5.551 17.028 -0.759 1.00 86.81 85 ALA A C 1
ATOM 696 O O . ALA A 1 85 ? 4.864 16.548 0.139 1.00 86.81 85 ALA A O 1
ATOM 697 N N . SER A 1 86 ? 5.231 18.185 -1.354 1.00 87.19 86 SER A N 1
ATOM 698 C CA . SER A 1 86 ? 4.060 18.991 -0.977 1.00 87.19 86 SER A CA 1
ATOM 699 C C . SER A 1 86 ? 2.726 18.336 -1.340 1.00 87.19 86 SER A C 1
ATOM 701 O O . SER A 1 86 ? 1.749 18.507 -0.617 1.00 87.19 86 SER A O 1
ATOM 703 N N . THR A 1 87 ? 2.680 17.582 -2.439 1.00 89.75 87 THR A N 1
ATOM 704 C CA . THR A 1 87 ? 1.480 16.864 -2.900 1.00 89.75 87 THR A CA 1
ATOM 705 C C . THR A 1 87 ? 1.538 15.376 -2.588 1.00 89.75 87 THR A C 1
ATOM 707 O O . THR A 1 87 ? 0.530 14.692 -2.711 1.00 89.75 87 THR A O 1
ATOM 710 N N . GLN A 1 88 ? 2.708 14.880 -2.173 1.00 91.94 88 GLN A N 1
ATOM 711 C CA . GLN A 1 88 ? 3.028 13.463 -2.011 1.00 91.94 88 GLN A CA 1
ATOM 712 C C . GLN A 1 88 ? 2.954 12.660 -3.319 1.00 91.94 88 GLN A C 1
ATOM 714 O O . GLN A 1 88 ? 3.045 11.433 -3.284 1.00 91.94 88 GLN A O 1
ATOM 719 N N . ASN A 1 89 ? 2.813 13.332 -4.463 1.00 93.12 89 ASN A N 1
ATOM 720 C CA . ASN A 1 89 ? 2.722 12.679 -5.760 1.00 93.12 89 ASN A CA 1
ATOM 721 C C . ASN A 1 89 ? 4.097 12.179 -6.182 1.00 93.12 89 ASN A C 1
ATOM 723 O O . ASN A 1 89 ? 5.089 12.911 -6.123 1.00 93.12 89 ASN A O 1
ATOM 727 N N . PHE A 1 90 ? 4.134 10.939 -6.640 1.00 94.75 90 PHE A N 1
ATOM 728 C CA . PHE A 1 90 ? 5.320 10.265 -7.109 1.00 94.75 90 PHE A CA 1
ATOM 729 C C . PHE A 1 90 ? 5.023 9.629 -8.467 1.00 94.75 90 PHE A C 1
ATOM 731 O O . PHE A 1 90 ? 4.355 8.606 -8.564 1.00 94.75 90 PHE A O 1
ATOM 738 N N . ARG A 1 91 ? 5.544 10.238 -9.531 1.00 96.06 91 ARG A N 1
ATOM 739 C CA . ARG A 1 91 ? 5.444 9.707 -10.890 1.00 96.06 91 ARG A CA 1
ATOM 740 C C . ARG A 1 91 ? 6.725 9.000 -11.278 1.00 96.06 91 ARG A C 1
ATOM 742 O O . ARG A 1 91 ? 7.808 9.552 -11.099 1.00 96.06 91 ARG A O 1
ATOM 749 N N . ILE A 1 92 ? 6.606 7.800 -11.826 1.00 97.25 92 ILE A N 1
ATOM 750 C CA . ILE A 1 92 ? 7.740 7.011 -12.313 1.00 97.25 92 ILE A CA 1
ATOM 751 C C . ILE A 1 92 ? 7.457 6.610 -13.756 1.00 97.25 92 ILE A C 1
ATOM 753 O O . ILE A 1 92 ? 6.337 6.256 -14.105 1.00 97.25 92 ILE A O 1
ATOM 757 N N . HIS A 1 93 ? 8.485 6.663 -14.589 1.00 96.19 93 HIS A N 1
ATOM 758 C CA . HIS A 1 93 ? 8.450 6.267 -15.986 1.00 96.19 93 HIS A CA 1
ATOM 759 C C . HIS A 1 93 ? 9.568 5.261 -16.230 1.00 96.19 93 HIS A C 1
ATOM 761 O O . HIS A 1 93 ? 10.751 5.591 -16.080 1.00 96.19 93 HIS A O 1
ATOM 767 N N . GLU A 1 94 ? 9.212 4.040 -16.611 1.00 97.06 94 GLU A N 1
ATOM 768 C CA . GLU A 1 94 ? 10.178 3.105 -17.175 1.00 97.06 94 GLU A CA 1
ATOM 769 C C . GLU A 1 94 ? 10.588 3.575 -18.570 1.00 97.06 94 GLU A C 1
ATOM 771 O O . GLU A 1 94 ? 9.765 3.953 -19.401 1.00 97.06 94 GLU A O 1
ATOM 776 N N . ILE A 1 95 ? 11.894 3.585 -18.807 1.00 93.88 95 ILE A N 1
ATOM 777 C CA . ILE A 1 95 ? 12.503 4.116 -20.025 1.00 93.88 95 ILE A CA 1
ATOM 778 C C . ILE A 1 95 ? 12.667 2.999 -21.056 1.00 93.88 95 ILE A C 1
ATOM 780 O O . ILE A 1 95 ? 12.292 3.160 -22.212 1.00 93.88 95 ILE A O 1
ATOM 784 N N . GLN A 1 96 ? 13.268 1.887 -20.638 1.00 93.50 96 GLN A N 1
ATOM 785 C CA . GLN A 1 96 ? 13.579 0.746 -21.497 1.00 93.50 96 GLN A CA 1
ATOM 786 C C . GLN A 1 96 ? 13.876 -0.489 -20.654 1.00 93.50 96 GLN A C 1
ATOM 788 O O . GLN A 1 96 ? 14.392 -0.380 -19.532 1.00 93.50 96 GLN A O 1
ATOM 793 N N . THR A 1 97 ? 13.619 -1.658 -21.226 1.00 93.06 97 THR A N 1
ATOM 794 C CA . THR A 1 97 ? 13.971 -2.938 -20.625 1.00 93.06 97 THR A CA 1
ATOM 795 C C . THR A 1 97 ? 15.434 -3.264 -20.920 1.00 93.06 97 THR A C 1
ATOM 797 O O . THR A 1 97 ? 15.861 -3.344 -22.079 1.00 93.06 97 THR A O 1
ATOM 800 N N . VAL A 1 98 ? 16.211 -3.456 -19.853 1.00 92.44 98 VAL A N 1
ATOM 801 C CA . VAL A 1 98 ? 17.659 -3.718 -19.911 1.00 92.44 98 VAL A CA 1
ATOM 802 C C . VAL A 1 98 ? 18.009 -5.187 -19.719 1.00 92.44 98 VAL A C 1
ATOM 804 O O . VAL A 1 98 ? 19.073 -5.619 -20.151 1.00 92.44 98 VAL A O 1
ATOM 807 N N . GLU A 1 99 ? 17.119 -5.963 -19.109 1.00 89.25 99 GLU A N 1
ATOM 808 C CA . GLU A 1 99 ? 17.315 -7.390 -18.888 1.00 89.25 99 GLU A CA 1
ATOM 809 C C . GLU A 1 99 ? 15.955 -8.083 -18.815 1.00 89.25 99 GLU A C 1
ATOM 811 O O . GLU A 1 99 ? 15.024 -7.573 -18.191 1.00 89.25 99 GLU A O 1
ATOM 816 N N . VAL A 1 100 ? 15.835 -9.233 -19.476 1.00 85.44 100 VAL A N 1
ATOM 817 C CA . VAL A 1 100 ? 14.665 -10.105 -19.364 1.00 85.44 100 VAL A CA 1
ATOM 818 C C . VAL A 1 100 ? 15.150 -11.531 -19.296 1.00 85.44 100 VAL A C 1
ATOM 820 O O . VAL A 1 100 ? 15.843 -11.999 -20.200 1.00 85.44 100 VAL A O 1
ATOM 823 N N . GLN A 1 101 ? 14.754 -12.226 -18.243 1.00 83.12 101 GLN A N 1
ATOM 824 C CA . GLN A 1 101 ? 15.045 -13.634 -18.092 1.00 83.12 101 GLN A CA 1
ATOM 825 C C . GLN A 1 101 ? 13.817 -14.446 -18.500 1.00 83.12 101 GLN A C 1
ATOM 827 O O . GLN A 1 101 ? 12.726 -14.236 -17.973 1.00 83.12 101 GLN A O 1
ATOM 832 N N . ASN A 1 102 ? 14.013 -15.382 -19.435 1.00 72.69 102 ASN A N 1
ATOM 833 C CA . ASN A 1 102 ? 12.979 -16.289 -19.946 1.00 72.69 102 ASN A CA 1
ATOM 834 C C . ASN A 1 102 ? 11.745 -15.577 -20.550 1.00 72.69 102 ASN A C 1
ATOM 836 O O . ASN A 1 102 ? 10.603 -15.941 -20.275 1.00 72.69 102 ASN A O 1
ATOM 840 N N . ALA A 1 103 ? 11.976 -14.572 -21.403 1.00 66.56 103 ALA A N 1
ATOM 841 C CA . ALA A 1 103 ? 10.914 -13.876 -22.132 1.00 66.56 103 ALA A CA 1
ATOM 842 C C . ALA A 1 103 ? 10.222 -14.795 -23.158 1.00 66.56 103 ALA A C 1
ATOM 844 O O . ALA A 1 103 ? 10.878 -15.326 -24.055 1.00 66.56 103 ALA A O 1
ATOM 845 N N . MET A 1 104 ? 8.894 -14.912 -23.091 1.00 54.28 104 MET A N 1
ATOM 846 C CA . MET A 1 104 ? 8.067 -15.371 -24.212 1.00 54.28 104 MET A CA 1
ATOM 847 C C . MET A 1 104 ? 7.133 -14.227 -24.622 1.00 54.28 104 MET A C 1
ATOM 849 O O . MET A 1 104 ? 6.077 -14.052 -24.026 1.00 54.28 104 MET A O 1
ATOM 853 N N . GLY A 1 105 ? 7.540 -13.420 -25.607 1.00 62.31 105 GLY A N 1
ATOM 854 C CA . GLY A 1 105 ? 6.750 -12.291 -26.121 1.00 62.31 105 GLY A CA 1
ATOM 855 C C . GLY A 1 105 ? 7.468 -10.938 -26.067 1.00 62.31 105 GLY A C 1
ATOM 856 O O . GLY A 1 105 ? 8.666 -10.864 -25.796 1.00 62.31 105 GLY A O 1
ATOM 857 N N . GLY A 1 106 ? 6.730 -9.868 -26.382 1.00 70.38 106 GLY A N 1
ATOM 858 C CA . GLY A 1 106 ? 7.224 -8.490 -26.304 1.00 70.38 106 GLY A CA 1
ATOM 859 C C . GLY A 1 106 ? 7.300 -7.985 -24.862 1.00 70.38 106 GLY A C 1
ATOM 860 O O . GLY A 1 106 ? 6.490 -8.369 -24.023 1.00 70.38 106 GLY A O 1
ATOM 861 N N . THR A 1 107 ? 8.273 -7.125 -24.575 1.00 84.69 107 THR A N 1
ATOM 862 C CA . THR A 1 107 ? 8.422 -6.460 -23.276 1.00 84.69 107 THR A CA 1
ATOM 863 C C . THR A 1 107 ? 7.462 -5.288 -23.168 1.00 84.69 107 THR A C 1
ATOM 865 O O . THR A 1 107 ? 7.190 -4.614 -24.159 1.00 84.69 107 THR A O 1
ATOM 868 N N . CYS A 1 108 ? 6.959 -5.024 -21.967 1.00 91.25 108 CYS A N 1
ATOM 869 C CA . CYS A 1 108 ? 6.169 -3.833 -21.690 1.00 91.25 108 CYS A CA 1
ATOM 870 C C . CYS A 1 108 ? 6.877 -2.982 -20.651 1.00 91.25 108 CYS A C 1
ATOM 872 O O . CYS A 1 108 ? 7.343 -3.495 -19.636 1.00 91.25 108 CYS A O 1
ATOM 874 N N . ILE A 1 109 ? 6.959 -1.689 -20.941 1.00 94.69 109 ILE A N 1
ATOM 875 C CA . ILE A 1 109 ? 7.407 -0.667 -20.001 1.00 94.69 109 ILE A CA 1
ATOM 876 C C . ILE A 1 109 ? 6.184 -0.021 -19.359 1.00 94.69 109 ILE A C 1
ATOM 878 O O . ILE A 1 109 ? 5.126 0.066 -19.984 1.00 94.69 109 ILE A O 1
ATOM 882 N N . MET A 1 110 ? 6.319 0.432 -18.120 1.00 97.25 110 MET A N 1
ATOM 883 C CA . MET A 1 110 ? 5.225 0.983 -17.327 1.00 97.25 110 MET A CA 1
ATOM 884 C C . MET A 1 110 ? 5.464 2.435 -16.907 1.00 97.25 110 MET A C 1
ATOM 886 O O . MET A 1 110 ? 6.565 2.839 -16.530 1.00 97.25 110 MET A O 1
ATOM 890 N N . ASN A 1 111 ? 4.381 3.206 -16.923 1.00 97.62 111 ASN A N 1
ATOM 891 C CA . ASN A 1 111 ? 4.275 4.489 -16.245 1.00 97.62 111 ASN A CA 1
ATOM 892 C C . ASN A 1 111 ? 3.456 4.319 -14.977 1.00 97.62 111 ASN A C 1
ATOM 894 O O . ASN A 1 111 ? 2.390 3.713 -15.021 1.00 97.62 111 ASN A O 1
ATOM 898 N N . TYR A 1 112 ? 3.916 4.915 -13.886 1.00 98.31 112 TYR A N 1
ATOM 899 C CA . TYR A 1 112 ? 3.291 4.834 -12.578 1.00 98.31 112 TYR A CA 1
ATOM 900 C C . TYR A 1 112 ? 2.884 6.222 -12.095 1.00 98.31 112 TYR A C 1
ATOM 902 O O . TYR A 1 112 ? 3.697 7.151 -12.113 1.00 98.31 112 TYR A O 1
ATOM 910 N N . ASP A 1 113 ? 1.649 6.339 -11.614 1.00 97.94 113 ASP A N 1
ATOM 911 C CA . ASP A 1 113 ? 1.175 7.491 -10.850 1.00 97.94 113 ASP A CA 1
ATOM 912 C C . ASP A 1 113 ? 0.885 7.023 -9.425 1.00 97.94 113 ASP A C 1
ATOM 914 O O . ASP A 1 113 ? -0.096 6.315 -9.177 1.00 97.94 113 ASP A O 1
ATOM 918 N N . LEU A 1 114 ? 1.807 7.334 -8.515 1.00 97.56 114 LEU A N 1
ATOM 919 C CA . LEU A 1 114 ? 1.848 6.821 -7.152 1.00 97.56 114 LEU A CA 1
ATOM 920 C C . LEU A 1 114 ? 1.743 7.963 -6.149 1.00 97.56 114 LEU A C 1
ATOM 922 O O . LEU A 1 114 ? 2.098 9.112 -6.413 1.00 97.56 114 LEU A O 1
ATOM 926 N N . ARG A 1 115 ? 1.320 7.624 -4.940 1.00 95.19 115 ARG A N 1
ATOM 927 C CA . ARG A 1 115 ? 1.303 8.513 -3.791 1.00 95.19 115 ARG A CA 1
ATOM 928 C C . ARG A 1 115 ? 2.174 7.940 -2.689 1.00 95.19 115 ARG A C 1
ATOM 930 O O . ARG A 1 115 ? 2.001 6.794 -2.281 1.00 95.19 115 ARG A O 1
ATOM 937 N N . TYR A 1 116 ? 3.074 8.769 -2.178 1.00 93.62 116 TYR A N 1
ATOM 938 C CA . TYR A 1 116 ? 3.851 8.457 -0.990 1.00 93.62 116 TYR A CA 1
ATOM 939 C C . TYR A 1 116 ? 3.018 8.683 0.269 1.00 93.62 116 TYR A C 1
ATOM 941 O O . TYR A 1 116 ? 2.442 9.752 0.477 1.00 93.62 116 TYR A O 1
ATOM 949 N N . THR A 1 117 ? 2.993 7.695 1.154 1.00 91.12 117 THR A N 1
ATOM 950 C CA . THR A 1 117 ? 2.382 7.841 2.475 1.00 91.12 117 THR A CA 1
ATOM 951 C C . THR A 1 117 ? 3.273 7.240 3.552 1.00 91.12 117 THR A C 1
ATOM 953 O O . THR A 1 117 ? 4.133 6.402 3.287 1.00 91.12 117 THR A O 1
ATOM 956 N N . ARG A 1 118 ? 3.082 7.692 4.793 1.00 88.38 118 ARG A N 1
ATOM 957 C CA . ARG A 1 118 ? 3.828 7.204 5.952 1.00 88.38 118 ARG A CA 1
ATOM 958 C C . ARG A 1 118 ? 2.871 6.917 7.099 1.00 88.38 118 ARG A C 1
ATOM 960 O O . ARG A 1 118 ? 2.053 7.772 7.433 1.00 88.38 118 ARG A O 1
ATOM 967 N N . SER A 1 119 ? 3.009 5.746 7.713 1.00 80.56 119 SER A N 1
ATOM 968 C CA . SER A 1 119 ? 2.287 5.354 8.926 1.00 80.56 119 SER A CA 1
ATOM 969 C C . SER A 1 119 ? 3.296 4.927 9.990 1.00 80.56 119 SER A C 1
ATOM 971 O O . SER A 1 119 ? 3.949 3.887 9.885 1.00 80.56 119 SER A O 1
ATOM 973 N N . GLY A 1 120 ? 3.507 5.784 10.991 1.00 82.94 120 GLY A N 1
ATOM 974 C CA . GLY A 1 120 ? 4.571 5.604 11.977 1.00 82.94 120 GLY A CA 1
ATOM 975 C C . GLY A 1 120 ? 5.965 5.589 11.333 1.00 82.94 120 GLY A 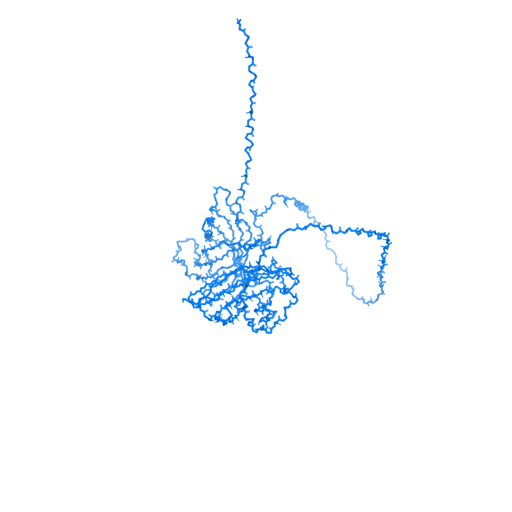C 1
ATOM 976 O O . GLY A 1 120 ? 6.458 6.612 10.842 1.00 82.94 120 GLY A O 1
ATOM 977 N N . LYS A 1 121 ? 6.632 4.432 11.375 1.00 84.81 121 LYS A N 1
ATOM 978 C CA . LYS A 1 121 ? 7.951 4.217 10.753 1.00 84.81 121 LYS A CA 1
ATOM 979 C C . LYS A 1 121 ? 7.872 3.612 9.351 1.00 84.81 121 LYS A C 1
ATOM 981 O O . LYS A 1 121 ? 8.876 3.655 8.653 1.00 84.81 121 LYS A O 1
ATOM 986 N N . GLU A 1 122 ? 6.706 3.116 8.952 1.00 86.81 122 GLU A N 1
ATOM 987 C CA . GLU A 1 122 ? 6.509 2.461 7.665 1.00 86.81 122 GLU A CA 1
ATOM 988 C C . GLU A 1 122 ? 6.184 3.487 6.580 1.00 86.81 122 GLU A C 1
ATOM 990 O O . GLU A 1 122 ? 5.437 4.444 6.813 1.00 86.81 122 GLU A O 1
ATOM 995 N N . GLU A 1 123 ? 6.741 3.275 5.392 1.00 92.69 123 GLU A N 1
ATOM 996 C CA . GLU A 1 123 ? 6.582 4.132 4.217 1.00 92.69 123 GLU A CA 1
ATOM 997 C C . GLU A 1 123 ? 6.003 3.303 3.060 1.00 92.69 123 GLU A C 1
ATOM 999 O O . GLU A 1 123 ? 6.451 2.178 2.822 1.00 92.69 123 GLU A O 1
ATOM 1004 N N . PHE A 1 124 ? 5.039 3.865 2.325 1.00 93.44 124 PHE A N 1
ATOM 1005 C CA . PHE A 1 124 ? 4.314 3.181 1.248 1.00 93.44 124 PHE A CA 1
ATOM 1006 C C . PHE A 1 124 ? 4.260 4.021 -0.033 1.00 93.44 124 PHE A C 1
ATOM 1008 O O . PHE A 1 124 ? 4.174 5.250 0.038 1.00 93.44 124 PHE A O 1
ATOM 1015 N N . LEU A 1 125 ? 4.266 3.347 -1.187 1.00 95.31 125 LEU A N 1
ATOM 1016 C CA . LEU A 1 125 ? 3.926 3.905 -2.498 1.00 95.31 125 LEU A CA 1
ATOM 1017 C C . LEU A 1 125 ? 2.756 3.124 -3.080 1.00 95.31 125 LEU A C 1
ATOM 1019 O O . LEU A 1 125 ? 2.883 1.934 -3.360 1.00 95.31 125 LEU A O 1
ATOM 1023 N N . GLU A 1 126 ? 1.640 3.802 -3.306 1.00 94.81 126 GLU A N 1
ATOM 1024 C CA . GLU A 1 126 ? 0.442 3.179 -3.869 1.00 94.81 126 GLU A CA 1
ATOM 1025 C C . GLU A 1 126 ? -0.162 4.044 -4.961 1.00 94.81 126 GLU A C 1
ATOM 1027 O O . GLU A 1 126 ? -0.109 5.271 -4.894 1.00 94.81 126 GLU A O 1
ATOM 1032 N N . GLY A 1 127 ? -0.766 3.412 -5.958 1.00 95.88 127 GLY A N 1
ATOM 1033 C CA . GLY A 1 127 ? -1.420 4.127 -7.042 1.00 95.88 127 GLY A CA 1
ATOM 1034 C C . GLY A 1 127 ? -1.710 3.223 -8.221 1.00 95.88 127 GLY A C 1
ATOM 1035 O O . GLY A 1 127 ? -2.149 2.086 -8.041 1.00 95.88 127 GLY A O 1
ATOM 1036 N N . THR A 1 128 ? -1.481 3.731 -9.426 1.00 97.62 128 THR A N 1
ATOM 1037 C CA . THR A 1 128 ? -1.802 3.019 -10.665 1.00 97.62 128 THR A CA 1
ATOM 1038 C C . THR A 1 128 ? -0.611 2.923 -11.595 1.00 97.62 128 THR A C 1
ATOM 1040 O O . THR A 1 128 ? 0.351 3.686 -11.472 1.00 97.62 128 THR A O 1
ATOM 1043 N N . TYR A 1 129 ? -0.690 1.981 -12.530 1.00 97.94 129 TYR A N 1
ATOM 1044 C CA . TYR A 1 129 ? 0.226 1.910 -13.655 1.00 97.94 129 TYR A CA 1
ATOM 1045 C C . TYR A 1 129 ? -0.525 1.793 -14.981 1.00 97.94 129 TYR A C 1
ATOM 1047 O O . TYR A 1 129 ? -1.643 1.274 -15.031 1.00 97.94 129 TYR A O 1
ATOM 1055 N N . LEU A 1 130 ? 0.126 2.243 -16.051 1.00 97.88 130 LEU A N 1
ATOM 1056 C CA . LEU A 1 130 ? -0.245 1.982 -17.439 1.00 97.88 130 LEU A CA 1
ATOM 1057 C C . LEU A 1 130 ? 0.966 1.401 -18.166 1.00 97.88 130 LEU A C 1
ATOM 1059 O O . LEU A 1 130 ? 2.054 1.978 -18.127 1.00 97.88 130 LEU A O 1
ATOM 1063 N N . GLY A 1 131 ? 0.776 0.262 -18.819 1.00 95.88 131 GLY A N 1
ATOM 1064 C CA . GLY A 1 131 ? 1.787 -0.421 -19.608 1.00 95.88 131 GLY A CA 1
ATOM 1065 C C . GLY A 1 131 ? 1.737 -0.010 -21.073 1.00 95.88 131 GLY A C 1
ATOM 1066 O O . GLY A 1 131 ? 0.672 0.229 -21.641 1.00 95.88 131 GLY A O 1
ATOM 1067 N N . LYS A 1 132 ? 2.901 0.028 -21.711 1.00 94.81 132 LYS A N 1
ATOM 1068 C CA . LYS A 1 132 ? 3.056 0.202 -23.152 1.00 94.81 132 LYS A CA 1
ATOM 1069 C C . LYS A 1 132 ? 4.061 -0.812 -23.672 1.00 94.81 132 LYS A C 1
ATOM 1071 O O . LYS A 1 132 ? 5.125 -0.988 -23.079 1.00 94.81 132 LYS A O 1
ATOM 1076 N N . GLN A 1 133 ? 3.743 -1.453 -24.791 1.00 93.12 133 GLN A N 1
ATOM 1077 C CA . GLN A 1 133 ? 4.669 -2.385 -25.421 1.00 93.12 133 GLN A CA 1
ATOM 1078 C C . GLN A 1 133 ? 5.943 -1.652 -25.857 1.00 93.12 133 GLN A C 1
ATOM 1080 O O . GLN A 1 133 ? 5.898 -0.603 -26.498 1.00 93.12 133 GLN A O 1
ATOM 1085 N N . GLU A 1 134 ? 7.098 -2.188 -25.484 1.00 91.25 134 GLU A N 1
ATOM 1086 C CA . GLU A 1 134 ? 8.395 -1.663 -25.873 1.00 91.25 134 GLU A CA 1
ATOM 1087 C C . GLU A 1 134 ? 8.703 -2.080 -27.314 1.00 91.25 134 GLU A C 1
ATOM 1089 O O . GLU A 1 134 ? 8.587 -3.245 -27.701 1.00 91.25 134 GLU A O 1
ATOM 1094 N N . VAL A 1 135 ? 9.133 -1.113 -28.120 1.00 89.69 135 VAL A N 1
ATOM 1095 C CA . VAL A 1 135 ? 9.548 -1.330 -29.504 1.00 89.69 135 VAL A CA 1
ATOM 1096 C C . VAL A 1 135 ? 10.939 -0.739 -29.675 1.00 89.69 135 VAL A C 1
ATOM 1098 O O . VAL A 1 135 ? 11.158 0.437 -29.393 1.00 89.69 135 VAL A O 1
ATOM 1101 N N . LYS A 1 136 ? 11.892 -1.559 -30.129 1.00 85.88 136 LYS A N 1
ATOM 1102 C CA . LYS A 1 136 ? 13.290 -1.153 -30.327 1.00 85.88 136 LYS A CA 1
ATOM 1103 C C . LYS A 1 136 ? 13.550 -0.820 -31.797 1.00 85.88 136 LYS A C 1
ATOM 1105 O O . LYS A 1 136 ? 13.078 -1.520 -32.688 1.00 85.88 136 LYS A O 1
ATOM 1110 N N . GLY A 1 137 ? 14.323 0.237 -32.045 1.00 86.19 137 GLY A N 1
ATOM 1111 C CA . GLY A 1 137 ? 14.822 0.588 -33.383 1.00 86.19 137 GLY A CA 1
ATOM 1112 C C . GLY A 1 137 ? 13.829 1.289 -34.318 1.00 86.19 137 GLY A C 1
ATOM 1113 O O . GLY A 1 137 ? 14.159 1.503 -35.480 1.00 86.19 137 GLY A O 1
ATOM 1114 N N . ARG A 1 138 ? 12.636 1.657 -33.840 1.00 89.19 138 ARG A N 1
ATOM 1115 C CA . ARG A 1 138 ? 11.657 2.474 -34.573 1.00 89.19 138 ARG A CA 1
ATOM 1116 C C . ARG A 1 138 ? 10.779 3.258 -33.602 1.00 89.19 138 ARG A C 1
ATOM 1118 O O . ARG A 1 138 ? 10.817 3.004 -32.399 1.00 89.19 138 ARG A O 1
ATOM 1125 N N . GLU A 1 139 ? 9.991 4.186 -34.134 1.00 90.31 139 GLU A N 1
ATOM 1126 C CA . GLU A 1 139 ? 8.945 4.861 -33.367 1.00 90.31 139 GLU A CA 1
ATOM 1127 C C . GLU A 1 139 ? 7.967 3.836 -32.782 1.00 90.31 139 GLU A C 1
ATOM 1129 O O . GLU A 1 139 ? 7.652 2.823 -33.414 1.00 90.31 139 GLU A O 1
ATOM 1134 N N . ASN A 1 140 ? 7.548 4.071 -31.540 1.00 90.50 140 ASN A N 1
ATOM 1135 C CA . ASN A 1 140 ? 6.661 3.170 -30.825 1.00 90.50 140 ASN A CA 1
ATOM 1136 C C . ASN A 1 140 ? 5.205 3.501 -31.205 1.00 90.50 140 ASN A C 1
ATOM 1138 O O . ASN A 1 140 ? 4.747 4.574 -30.823 1.00 90.50 140 ASN A O 1
ATOM 1142 N N . PRO A 1 141 ? 4.493 2.621 -31.939 1.00 93.56 141 PRO A N 1
ATOM 1143 C CA . PRO A 1 141 ? 3.135 2.889 -32.409 1.00 93.56 141 PRO A CA 1
ATOM 1144 C C . PRO A 1 141 ? 2.062 2.640 -31.338 1.00 93.56 141 PRO A C 1
ATOM 1146 O O . PRO A 1 141 ? 0.886 2.828 -31.624 1.00 93.56 141 PRO A O 1
ATOM 1149 N N . TYR A 1 142 ? 2.449 2.142 -30.160 1.00 93.62 142 TYR A N 1
ATOM 1150 C CA . TYR A 1 142 ? 1.533 1.815 -29.073 1.00 93.62 142 TYR A CA 1
ATOM 1151 C C . TYR A 1 142 ? 1.336 3.010 -28.146 1.00 93.62 142 TYR A C 1
ATOM 1153 O O . TYR A 1 142 ? 2.258 3.795 -27.904 1.00 93.62 142 TYR A O 1
ATOM 1161 N N . GLU A 1 143 ? 0.155 3.088 -27.555 1.00 95.00 143 GLU A N 1
ATOM 1162 C CA . GLU A 1 143 ? -0.201 4.088 -26.560 1.00 95.00 143 GLU A CA 1
ATOM 1163 C C . GLU A 1 143 ? -0.062 3.540 -25.133 1.00 95.00 143 GLU A C 1
ATOM 1165 O O . GLU A 1 143 ? 0.029 2.334 -24.880 1.00 95.00 143 GLU A O 1
ATOM 1170 N N . TRP A 1 144 ? 0.004 4.445 -24.154 1.00 95.44 144 TRP A N 1
ATOM 1171 C CA . TRP A 1 144 ? -0.003 4.047 -22.745 1.00 95.44 144 TRP A CA 1
ATOM 1172 C C . TRP A 1 144 ? -1.361 3.451 -22.367 1.00 95.44 144 TRP A C 1
ATOM 1174 O O . TRP A 1 144 ? -2.386 4.116 -22.479 1.00 95.44 144 TRP A O 1
ATOM 1184 N N . GLY A 1 145 ? -1.348 2.216 -21.868 1.00 94.12 145 GLY A N 1
ATOM 1185 C CA . GLY A 1 145 ? -2.541 1.425 -21.569 1.00 94.12 145 GLY A CA 1
ATOM 1186 C C . GLY A 1 145 ? -2.726 0.236 -22.515 1.00 94.12 145 GLY A C 1
ATOM 1187 O O . GLY A 1 145 ? -3.382 -0.731 -22.130 1.00 94.12 145 GLY A O 1
ATOM 1188 N N . ASP A 1 146 ? -2.091 0.245 -23.693 1.00 93.62 146 ASP A N 1
ATOM 1189 C CA . ASP A 1 146 ? -2.183 -0.857 -24.664 1.00 93.62 146 ASP A CA 1
ATOM 1190 C C . ASP A 1 146 ? -1.568 -2.155 -24.136 1.00 93.62 146 ASP A C 1
ATOM 1192 O O . ASP A 1 146 ? -1.995 -3.245 -24.511 1.00 93.62 146 ASP A O 1
ATOM 1196 N N . CYS A 1 147 ? -0.585 -2.054 -23.233 1.00 92.56 147 CYS A N 1
ATOM 1197 C CA . CYS A 1 147 ? -0.057 -3.205 -22.503 1.00 92.56 147 CYS A CA 1
ATOM 1198 C C . CYS A 1 147 ? -0.586 -3.265 -21.064 1.00 92.56 147 CYS A C 1
ATOM 1200 O O . CYS A 1 147 ? 0.145 -3.526 -20.106 1.00 92.56 147 CYS A O 1
ATOM 1202 N N . GLY A 1 148 ? -1.880 -2.992 -20.925 1.00 93.56 148 GLY A N 1
ATOM 1203 C CA . GLY A 1 148 ? -2.617 -3.115 -19.682 1.00 93.56 148 GLY A CA 1
ATOM 1204 C C . GLY A 1 148 ? -2.427 -1.941 -18.731 1.00 93.56 148 GLY A C 1
ATOM 1205 O O . GLY A 1 148 ? -1.716 -0.968 -18.978 1.00 93.56 148 GLY A O 1
ATOM 1206 N N . GLY A 1 149 ? -3.100 -2.050 -17.599 1.00 96.25 149 GLY A N 1
ATOM 1207 C CA . GLY A 1 149 ? -3.017 -1.106 -16.502 1.00 96.25 149 GLY A CA 1
ATOM 1208 C C . GLY A 1 149 ? -3.579 -1.744 -15.249 1.00 96.25 149 GLY A C 1
ATOM 1209 O O . GLY A 1 149 ? -4.135 -2.844 -15.302 1.00 96.25 149 GLY A O 1
ATOM 1210 N N . GLY A 1 150 ? -3.427 -1.064 -14.124 1.00 95.75 150 GLY A N 1
ATOM 1211 C CA . GLY A 1 150 ? -3.868 -1.620 -12.858 1.00 95.75 150 GLY A CA 1
ATOM 1212 C C . GLY A 1 150 ? -3.393 -0.832 -11.657 1.00 95.75 150 GLY A C 1
ATOM 1213 O O . GLY A 1 150 ? -3.051 0.347 -11.759 1.00 95.75 150 GLY A O 1
ATOM 1214 N N . ARG A 1 151 ? -3.390 -1.496 -10.502 1.00 94.38 151 ARG A N 1
ATOM 1215 C CA . ARG A 1 151 ? -3.017 -0.906 -9.212 1.00 94.38 151 ARG A CA 1
ATOM 1216 C C . ARG A 1 151 ? -1.646 -1.381 -8.769 1.00 94.38 151 ARG A C 1
ATOM 1218 O O . ARG A 1 151 ? -1.265 -2.513 -9.046 1.00 94.38 151 ARG A O 1
ATOM 1225 N N . VAL A 1 152 ? -0.947 -0.527 -8.036 1.00 95.38 152 VAL A N 1
ATOM 1226 C CA . VAL A 1 152 ? 0.371 -0.800 -7.458 1.00 95.38 152 VAL A CA 1
ATOM 1227 C C . VAL A 1 152 ? 0.318 -0.552 -5.959 1.00 95.38 152 VAL A C 1
ATOM 1229 O O . VAL A 1 152 ? -0.240 0.460 -5.532 1.00 95.38 152 VAL A O 1
ATOM 1232 N N . SER A 1 153 ? 0.912 -1.454 -5.178 1.00 93.00 153 SER A N 1
ATOM 1233 C CA . SER A 1 153 ? 1.173 -1.256 -3.752 1.00 93.00 153 SER A CA 1
ATOM 1234 C C . SER A 1 153 ? 2.587 -1.715 -3.421 1.00 93.00 153 SER A C 1
ATOM 1236 O O . SER A 1 153 ? 2.964 -2.855 -3.690 1.00 93.00 153 SER A O 1
ATOM 1238 N N . LEU A 1 154 ? 3.383 -0.809 -2.858 1.00 94.75 154 LEU A N 1
ATOM 1239 C CA . LEU A 1 154 ? 4.764 -1.042 -2.460 1.00 94.75 154 LEU A CA 1
ATOM 1240 C C . LEU A 1 154 ? 4.993 -0.511 -1.050 1.00 94.75 154 LEU A C 1
ATOM 1242 O O . LEU A 1 154 ? 4.504 0.557 -0.679 1.00 94.75 154 LEU A O 1
ATOM 1246 N N . ARG A 1 155 ? 5.844 -1.205 -0.304 1.00 93.31 155 ARG A N 1
ATOM 1247 C CA . ARG A 1 155 ? 6.380 -0.765 0.982 1.00 93.31 155 ARG A CA 1
ATOM 1248 C C . ARG A 1 155 ? 7.888 -0.579 0.870 1.00 93.31 155 ARG A C 1
ATOM 1250 O O . ARG A 1 155 ? 8.561 -1.300 0.133 1.00 93.31 155 ARG A O 1
ATOM 1257 N N . LYS A 1 156 ? 8.443 0.382 1.603 1.00 93.75 156 LYS A N 1
ATOM 1258 C CA . LYS A 1 156 ? 9.897 0.539 1.698 1.00 93.75 156 LYS A CA 1
ATOM 1259 C C . LYS A 1 156 ? 10.492 -0.597 2.524 1.00 93.75 156 LYS A C 1
ATOM 1261 O O . LYS A 1 156 ? 10.056 -0.842 3.644 1.00 93.75 156 LYS A O 1
ATOM 1266 N N . VAL A 1 157 ? 11.500 -1.276 1.987 1.00 92.06 157 VAL A N 1
ATOM 1267 C CA . VAL A 1 157 ? 12.120 -2.455 2.604 1.00 92.06 157 VAL A CA 1
ATOM 1268 C C . VAL A 1 157 ? 13.639 -2.286 2.714 1.00 92.06 157 VAL A C 1
ATOM 1270 O O . VAL A 1 157 ? 14.251 -1.598 1.896 1.00 92.06 157 VAL A O 1
ATOM 1273 N N . PRO A 1 158 ? 14.289 -2.896 3.721 1.00 91.00 158 PRO A N 1
ATOM 1274 C CA . PRO A 1 158 ? 15.728 -2.733 3.933 1.00 91.00 158 PRO A CA 1
ATOM 1275 C C . PRO A 1 158 ? 16.591 -3.631 3.033 1.00 91.00 158 PRO A C 1
ATOM 1277 O O . PRO A 1 158 ? 17.802 -3.435 2.950 1.00 91.00 158 PRO A O 1
ATOM 1280 N N . THR A 1 159 ? 15.998 -4.642 2.398 1.00 92.00 159 THR A N 1
ATOM 1281 C C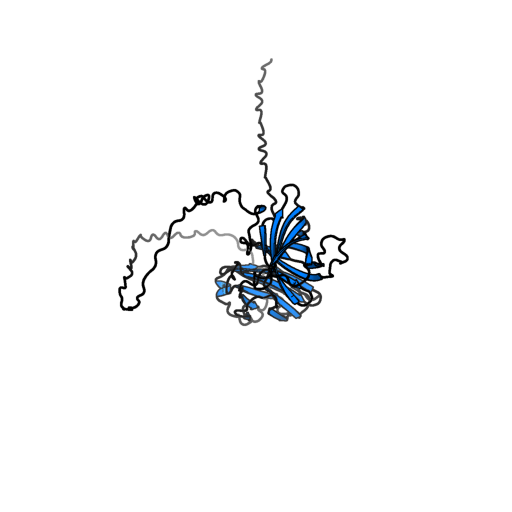A . THR A 1 159 ? 16.698 -5.664 1.612 1.00 92.00 159 THR A CA 1
ATOM 1282 C C . THR A 1 159 ? 16.101 -5.775 0.219 1.00 92.00 159 THR A C 1
ATOM 1284 O O . THR A 1 159 ? 14.920 -5.499 0.025 1.00 92.00 159 THR A O 1
ATOM 1287 N N . THR A 1 160 ? 16.912 -6.208 -0.743 1.00 93.88 160 THR A N 1
ATOM 1288 C CA . THR A 1 160 ? 16.502 -6.462 -2.130 1.00 93.88 160 THR A CA 1
ATOM 1289 C C . THR A 1 160 ? 16.394 -7.963 -2.392 1.00 93.88 160 THR A C 1
ATOM 1291 O O . THR A 1 160 ? 17.120 -8.766 -1.802 1.00 93.88 160 THR A O 1
ATOM 1294 N N . GLU A 1 161 ? 15.483 -8.330 -3.286 1.00 91.88 161 GLU A N 1
ATOM 1295 C CA . GLU A 1 161 ? 15.350 -9.673 -3.854 1.00 91.88 161 GLU A CA 1
ATOM 1296 C C . GLU A 1 161 ? 16.296 -9.930 -5.045 1.00 91.88 161 GLU A C 1
ATOM 1298 O O . GLU A 1 161 ? 16.397 -11.077 -5.496 1.00 91.88 161 GLU A O 1
ATOM 1303 N N . PHE A 1 162 ? 16.964 -8.877 -5.526 1.00 93.75 162 PHE A N 1
ATOM 1304 C CA . PHE A 1 162 ? 17.792 -8.809 -6.729 1.00 93.75 162 PHE A CA 1
ATOM 1305 C C . PHE A 1 162 ? 19.189 -8.250 -6.418 1.00 93.75 162 PHE A C 1
ATOM 1307 O O . PHE A 1 162 ? 19.598 -8.073 -5.271 1.00 93.75 162 PHE A O 1
ATOM 1314 N N . TYR A 1 163 ? 19.969 -7.991 -7.467 1.00 93.56 163 TYR A N 1
ATOM 1315 C CA . TYR A 1 163 ? 21.237 -7.287 -7.345 1.00 93.56 163 TYR A CA 1
ATOM 1316 C C . TYR A 1 163 ? 21.019 -5.876 -6.785 1.00 93.56 163 TYR A C 1
ATOM 1318 O O . TYR A 1 163 ? 20.242 -5.098 -7.338 1.00 93.56 163 TYR A O 1
ATOM 1326 N N . LEU A 1 164 ? 21.729 -5.539 -5.704 1.00 96.25 164 LEU A N 1
ATOM 1327 C CA . LEU A 1 164 ? 21.695 -4.199 -5.125 1.00 96.25 164 LEU A CA 1
ATOM 1328 C C . LEU A 1 164 ? 22.470 -3.228 -6.014 1.00 96.25 164 LEU A C 1
ATOM 1330 O O . LEU A 1 164 ? 23.698 -3.336 -6.125 1.00 96.25 164 LEU A O 1
ATOM 1334 N N . GLU A 1 165 ? 21.771 -2.267 -6.609 1.00 94.69 165 GLU A N 1
ATOM 1335 C CA . GLU A 1 165 ? 22.363 -1.287 -7.508 1.00 94.69 165 GLU A CA 1
ATOM 1336 C C . GLU A 1 165 ? 23.461 -0.460 -6.816 1.00 94.69 165 GLU A C 1
ATOM 1338 O O . GLU A 1 165 ? 23.322 -0.099 -5.642 1.00 94.69 165 GLU A O 1
ATOM 1343 N N . PRO A 1 166 ? 24.565 -0.124 -7.515 1.00 93.44 166 PRO A N 1
ATOM 1344 C CA . PRO A 1 166 ? 25.694 0.591 -6.918 1.00 93.44 166 PRO A CA 1
ATOM 1345 C C . PRO A 1 166 ? 25.310 1.903 -6.228 1.00 93.44 166 PRO A C 1
ATOM 1347 O O . PRO A 1 166 ? 25.874 2.219 -5.189 1.00 93.44 166 PRO A O 1
ATOM 1350 N N . PHE A 1 167 ? 24.318 2.628 -6.756 1.00 90.88 167 PHE A N 1
ATOM 1351 C CA . PHE A 1 167 ? 23.853 3.903 -6.197 1.00 90.88 167 PHE A CA 1
ATOM 1352 C C . PHE A 1 167 ? 23.112 3.775 -4.853 1.00 90.88 167 PHE A C 1
ATOM 1354 O O . PHE A 1 167 ? 22.812 4.792 -4.232 1.00 90.88 167 PHE A O 1
ATOM 1361 N N . LEU A 1 168 ? 22.801 2.552 -4.409 1.00 91.38 168 LEU A N 1
ATOM 1362 C CA . LEU A 1 168 ? 22.246 2.258 -3.081 1.00 91.38 168 LEU A CA 1
ATOM 1363 C C . LEU A 1 168 ? 23.263 1.613 -2.136 1.00 91.38 168 LEU A C 1
ATOM 1365 O O . LEU A 1 168 ? 22.940 1.330 -0.981 1.00 91.38 168 LEU A O 1
ATOM 1369 N N . ARG A 1 169 ? 24.489 1.348 -2.593 1.00 89.94 169 ARG A N 1
ATOM 1370 C CA . ARG A 1 169 ? 25.524 0.792 -1.723 1.00 89.94 169 ARG A CA 1
ATOM 1371 C C . ARG A 1 169 ? 26.083 1.904 -0.859 1.00 89.94 169 ARG A C 1
ATOM 1373 O O . ARG A 1 169 ? 26.505 2.940 -1.356 1.00 89.94 169 ARG A O 1
ATOM 1380 N N . ASN A 1 170 ? 26.141 1.664 0.444 1.00 74.38 170 ASN A N 1
ATOM 1381 C CA . ASN A 1 170 ? 26.917 2.528 1.319 1.00 74.38 170 ASN A CA 1
ATOM 1382 C C . ASN A 1 170 ? 28.398 2.404 0.940 1.00 74.38 170 ASN A C 1
ATOM 1384 O O . ASN A 1 170 ? 28.984 1.333 1.111 1.00 74.38 170 ASN A O 1
ATOM 1388 N N . ASP A 1 171 ? 29.023 3.510 0.529 1.00 58.75 171 ASP A N 1
ATOM 1389 C CA . ASP A 1 171 ? 30.451 3.582 0.170 1.00 58.75 171 ASP A CA 1
ATOM 1390 C C . ASP A 1 171 ? 31.402 3.107 1.290 1.00 58.75 171 ASP A C 1
ATOM 1392 O O . ASP A 1 171 ? 32.583 2.860 1.059 1.00 58.75 171 ASP A O 1
ATOM 1396 N N . LYS A 1 172 ? 30.898 2.921 2.517 1.00 48.22 172 LYS A N 1
ATOM 1397 C CA . LYS A 1 172 ? 31.659 2.406 3.666 1.00 48.22 172 LYS A CA 1
ATOM 1398 C C . LYS A 1 172 ? 31.712 0.876 3.781 1.00 48.22 172 LYS A C 1
ATOM 1400 O O . LYS A 1 172 ? 32.431 0.382 4.643 1.00 48.22 172 LYS A O 1
ATOM 1405 N N . ALA A 1 173 ? 30.987 0.122 2.949 1.00 44.62 173 ALA A N 1
ATOM 1406 C CA . ALA A 1 173 ? 30.922 -1.346 3.027 1.00 44.62 173 ALA A CA 1
ATOM 1407 C C . ALA A 1 173 ? 31.709 -2.085 1.924 1.00 44.62 173 ALA A C 1
ATOM 1409 O O . ALA A 1 173 ? 31.650 -3.310 1.847 1.00 44.62 173 ALA A O 1
ATOM 1410 N N . THR A 1 174 ? 32.484 -1.380 1.096 1.00 41.72 174 THR A N 1
ATOM 1411 C CA . THR A 1 174 ? 33.309 -1.983 0.031 1.00 41.72 174 THR A CA 1
ATOM 1412 C C . THR A 1 174 ? 34.796 -1.932 0.366 1.00 41.72 174 THR A C 1
ATOM 1414 O O . THR A 1 174 ? 35.604 -1.312 -0.314 1.00 41.72 174 THR A O 1
ATOM 1417 N N . ALA A 1 175 ? 35.169 -2.657 1.415 1.00 41.31 175 ALA A N 1
ATOM 1418 C CA . ALA A 1 175 ? 36.493 -3.259 1.514 1.00 41.31 175 ALA A CA 1
ATOM 1419 C C . ALA A 1 175 ? 36.315 -4.765 1.737 1.00 41.31 175 ALA A C 1
ATOM 1421 O O . ALA A 1 175 ? 36.676 -5.312 2.775 1.00 41.31 175 ALA A O 1
ATOM 1422 N N . SER A 1 176 ? 35.704 -5.449 0.768 1.00 38.41 176 SER A N 1
ATOM 1423 C CA . SER A 1 176 ? 35.846 -6.902 0.679 1.00 38.41 176 SER A CA 1
ATOM 1424 C C . SER A 1 176 ? 37.226 -7.220 0.086 1.00 38.41 176 SER A C 1
ATOM 1426 O O . SER A 1 176 ? 37.640 -6.543 -0.862 1.00 38.41 176 SER A O 1
ATOM 1428 N N . PRO A 1 177 ? 37.962 -8.215 0.616 1.00 42.34 177 PRO A N 1
ATOM 1429 C CA . PRO A 1 177 ? 39.299 -8.538 0.142 1.00 42.34 177 PRO A CA 1
ATOM 1430 C C . PRO A 1 177 ? 39.255 -8.962 -1.325 1.00 42.34 177 PRO A C 1
ATOM 1432 O O . PRO A 1 177 ? 38.417 -9.766 -1.733 1.00 42.34 177 PRO A O 1
ATOM 1435 N N . LYS A 1 178 ? 40.189 -8.428 -2.111 1.00 39.06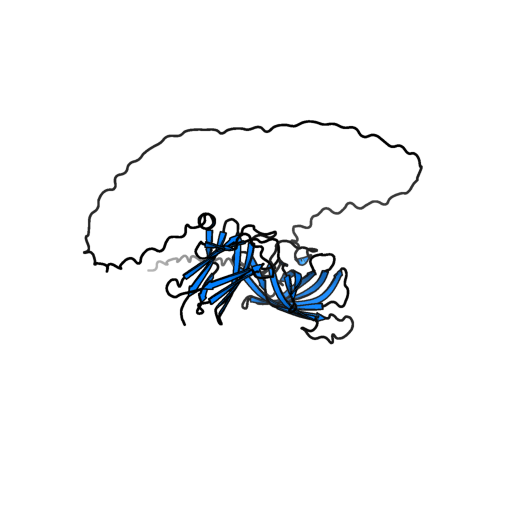 178 LYS A N 1
ATOM 1436 C CA . LYS A 1 178 ? 40.453 -8.840 -3.491 1.00 39.06 178 LYS A CA 1
ATOM 1437 C C . LYS A 1 178 ? 40.573 -10.379 -3.544 1.00 39.06 178 LYS A C 1
ATOM 1439 O O . LYS A 1 178 ? 41.328 -10.929 -2.739 1.00 39.06 178 LYS A O 1
ATOM 1444 N N . PRO A 1 179 ? 39.891 -11.086 -4.465 1.00 42.97 179 PRO A N 1
ATOM 1445 C CA . PRO A 1 179 ? 40.129 -12.512 -4.663 1.00 42.97 179 PRO A CA 1
ATOM 1446 C C . PRO A 1 179 ? 41.609 -12.726 -5.014 1.00 42.97 179 PRO A C 1
ATOM 1448 O O . PRO A 1 179 ? 42.127 -11.984 -5.858 1.00 42.97 179 PRO A O 1
ATOM 1451 N N . PRO A 1 180 ? 42.317 -13.692 -4.402 1.00 36.88 180 PRO A N 1
ATOM 1452 C CA . PRO A 1 180 ? 43.697 -13.957 -4.771 1.00 36.88 180 PRO A CA 1
ATOM 1453 C C . PRO A 1 180 ? 43.748 -14.389 -6.239 1.00 36.88 180 PRO A C 1
ATOM 1455 O O . PRO A 1 180 ? 43.017 -15.282 -6.675 1.00 36.88 180 PRO A O 1
ATOM 1458 N N . ALA A 1 181 ? 44.604 -13.713 -7.004 1.00 36.50 181 ALA A N 1
ATOM 1459 C CA . ALA A 1 181 ? 44.861 -14.016 -8.400 1.00 36.50 181 ALA A CA 1
ATOM 1460 C C . ALA A 1 181 ? 45.285 -15.487 -8.542 1.00 36.50 181 ALA A C 1
ATOM 1462 O O . ALA A 1 181 ? 46.274 -15.918 -7.947 1.00 36.50 181 ALA A O 1
ATOM 1463 N N . LYS A 1 182 ? 44.538 -16.266 -9.332 1.00 38.53 182 LYS A N 1
ATOM 1464 C CA . LYS A 1 182 ? 44.955 -17.615 -9.724 1.00 38.53 182 LYS A CA 1
ATOM 1465 C C . LYS A 1 182 ? 46.171 -17.507 -10.645 1.00 38.53 182 LYS A C 1
ATOM 1467 O O . LYS A 1 182 ? 46.071 -16.970 -11.745 1.00 38.53 182 LYS A O 1
ATOM 1472 N N . ALA A 1 183 ? 47.301 -18.038 -10.188 1.00 35.28 183 ALA A N 1
ATOM 1473 C CA . ALA A 1 183 ? 48.469 -18.304 -11.019 1.00 35.28 183 ALA A CA 1
ATOM 1474 C C . ALA A 1 183 ? 48.162 -19.417 -12.053 1.00 35.28 183 ALA A C 1
ATOM 1476 O O . ALA A 1 183 ? 47.315 -20.278 -11.790 1.00 35.28 183 ALA A O 1
ATOM 1477 N N . PRO A 1 184 ? 48.821 -19.421 -13.227 1.00 35.91 184 PRO A N 1
ATOM 1478 C CA . PRO A 1 184 ? 48.500 -20.335 -14.321 1.00 35.91 184 PRO A CA 1
ATOM 1479 C C . PRO A 1 184 ? 48.976 -21.772 -14.052 1.00 35.91 184 PRO A C 1
ATOM 1481 O O . PRO A 1 184 ? 50.104 -22.009 -13.620 1.00 35.91 184 PRO A O 1
ATOM 1484 N N . ALA A 1 185 ? 48.108 -22.740 -14.354 1.00 33.59 185 ALA A N 1
ATOM 1485 C CA . ALA A 1 185 ? 48.367 -24.169 -14.209 1.00 33.59 185 ALA A CA 1
ATOM 1486 C C . ALA A 1 185 ? 49.341 -24.694 -15.283 1.00 33.59 185 ALA A C 1
ATOM 1488 O O . ALA A 1 185 ? 49.084 -24.577 -16.483 1.00 33.59 185 ALA A O 1
ATOM 1489 N N . LYS A 1 186 ? 50.432 -25.339 -14.847 1.00 31.62 186 LYS A N 1
ATOM 1490 C CA . LYS A 1 186 ? 51.265 -26.220 -15.683 1.00 31.62 186 LYS A CA 1
ATOM 1491 C C . LYS A 1 186 ? 50.647 -27.623 -15.732 1.00 31.62 186 LYS A C 1
ATOM 1493 O O . LYS A 1 186 ? 50.283 -28.180 -14.702 1.00 31.62 186 LYS A O 1
ATOM 1498 N N . LYS A 1 187 ? 50.558 -28.182 -16.942 1.00 33.19 187 LYS A N 1
ATOM 1499 C CA . LYS A 1 187 ? 50.184 -29.578 -17.232 1.00 33.19 187 LYS A CA 1
ATOM 1500 C C . LYS A 1 187 ? 51.315 -30.541 -16.858 1.00 33.19 187 LYS A C 1
ATOM 1502 O O . LYS A 1 187 ? 52.470 -30.171 -17.067 1.00 33.19 187 LYS A O 1
ATOM 1507 N N . SER A 1 188 ? 50.970 -31.763 -16.431 1.00 28.88 188 SER A N 1
ATOM 1508 C CA . SER A 1 188 ? 51.564 -33.091 -16.769 1.00 28.88 188 SER A CA 1
ATOM 1509 C C . SER A 1 188 ? 50.996 -34.174 -15.803 1.00 28.88 188 SER A C 1
ATOM 1511 O O . SER A 1 188 ? 50.322 -33.795 -14.849 1.00 28.88 188 SER A O 1
ATOM 1513 N N . PRO A 1 189 ? 51.136 -35.495 -16.049 1.00 34.72 189 PRO A N 1
ATOM 1514 C CA . PRO A 1 189 ? 50.161 -36.290 -16.797 1.00 34.72 189 PRO A CA 1
ATOM 1515 C C . PRO A 1 189 ? 49.550 -37.461 -15.990 1.00 34.72 189 PRO A C 1
ATOM 1517 O O . PRO A 1 189 ? 49.945 -37.770 -14.872 1.00 34.72 189 PRO A O 1
ATOM 1520 N N . VAL A 1 190 ? 48.561 -38.090 -16.624 1.00 32.41 190 VAL A N 1
ATOM 1521 C CA . VAL A 1 190 ? 47.730 -39.228 -16.200 1.00 32.41 190 VAL A CA 1
ATOM 1522 C C . VAL A 1 190 ? 48.524 -40.531 -16.038 1.00 32.41 190 VAL A C 1
ATOM 1524 O O . VAL A 1 190 ? 49.264 -40.885 -16.951 1.00 32.41 190 VAL A O 1
ATOM 1527 N N . THR A 1 191 ? 48.218 -41.308 -14.986 1.00 29.28 191 THR A N 1
ATOM 1528 C CA . THR A 1 191 ? 48.309 -42.783 -15.002 1.00 29.28 191 THR A CA 1
ATOM 1529 C C . THR A 1 191 ? 47.166 -43.405 -14.186 1.00 29.28 191 THR A C 1
ATOM 1531 O O . THR A 1 191 ? 46.788 -42.890 -13.136 1.00 29.28 191 THR A O 1
ATOM 1534 N N . GLN A 1 192 ? 46.591 -44.482 -14.727 1.00 30.28 192 GLN A N 1
ATOM 1535 C CA . GLN A 1 192 ? 45.384 -45.200 -14.297 1.00 30.28 192 GLN A CA 1
ATOM 1536 C C . GLN A 1 192 ? 45.619 -46.277 -13.212 1.00 30.28 192 GLN A C 1
ATOM 1538 O O . GLN A 1 192 ? 46.755 -46.678 -12.966 1.00 30.28 192 GLN A O 1
ATOM 1543 N N . ASN A 1 193 ? 44.483 -46.825 -12.738 1.00 30.00 193 ASN A N 1
ATOM 1544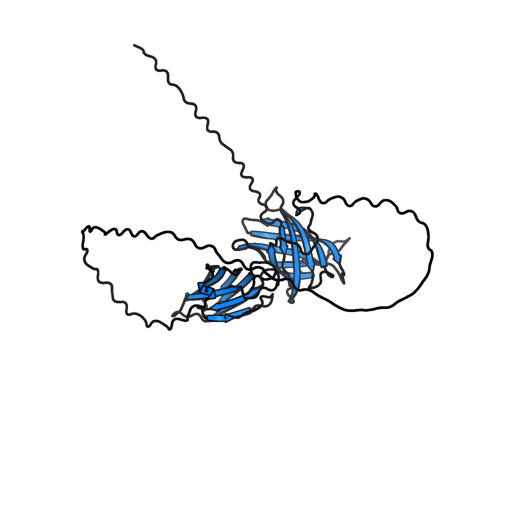 C CA . ASN A 1 193 ? 44.228 -48.092 -12.013 1.00 30.00 193 ASN A CA 1
ATOM 1545 C C . ASN A 1 193 ? 44.230 -47.983 -10.471 1.00 30.00 193 ASN A C 1
ATOM 1547 O O . ASN A 1 193 ? 45.085 -47.326 -9.902 1.00 30.00 193 ASN A O 1
ATOM 1551 N N . ASN A 1 194 ? 43.323 -48.597 -9.698 1.00 28.95 194 ASN A N 1
ATOM 1552 C CA . ASN A 1 194 ? 42.369 -49.682 -9.954 1.00 28.95 194 ASN A CA 1
ATOM 1553 C C . ASN A 1 194 ? 41.233 -49.690 -8.897 1.00 28.95 194 ASN A C 1
ATOM 1555 O O . ASN A 1 194 ? 41.360 -49.089 -7.833 1.00 28.95 194 ASN A O 1
ATOM 1559 N N . LEU A 1 195 ? 40.150 -50.416 -9.202 1.00 34.06 195 LEU A N 1
ATOM 1560 C CA . LEU A 1 195 ? 38.963 -50.701 -8.375 1.00 34.06 195 LEU A CA 1
ATOM 1561 C C . LEU A 1 195 ? 39.264 -51.274 -6.974 1.00 34.06 195 LEU A C 1
ATOM 1563 O O . LEU A 1 195 ? 40.104 -52.161 -6.852 1.00 34.06 195 LEU A O 1
ATOM 1567 N N . THR A 1 196 ? 38.448 -50.906 -5.971 1.00 29.25 196 THR A N 1
ATOM 1568 C CA . THR A 1 196 ? 37.698 -51.841 -5.086 1.00 29.25 196 THR A CA 1
ATOM 1569 C C . THR A 1 196 ? 36.826 -51.097 -4.055 1.00 29.25 196 THR A C 1
ATOM 1571 O O . THR A 1 196 ? 37.297 -50.279 -3.274 1.00 29.25 196 THR A O 1
ATOM 1574 N N . THR A 1 197 ? 35.536 -51.426 -4.020 1.00 30.91 197 THR A N 1
ATOM 1575 C CA . THR A 1 197 ? 34.636 -51.336 -2.845 1.00 30.91 197 THR A CA 1
ATOM 1576 C C . THR A 1 197 ? 34.602 -52.717 -2.151 1.00 30.91 197 THR A C 1
ATOM 1578 O O . THR A 1 197 ? 35.109 -53.651 -2.776 1.00 30.91 197 THR A O 1
ATOM 1581 N N . PRO A 1 198 ? 33.952 -52.973 -0.985 1.00 44.28 198 PRO A N 1
ATOM 1582 C CA . PRO A 1 198 ? 33.179 -52.114 -0.058 1.00 44.28 198 PRO A CA 1
ATOM 1583 C C . PRO A 1 198 ? 33.493 -52.348 1.455 1.00 44.28 198 PRO A C 1
ATOM 1585 O O . PRO A 1 198 ? 33.960 -53.423 1.817 1.00 44.28 198 PRO A O 1
ATOM 1588 N N . LYS A 1 199 ? 33.090 -51.450 2.382 1.00 28.69 199 LYS A N 1
ATOM 1589 C CA . LYS A 1 199 ? 32.469 -51.873 3.670 1.00 28.69 199 LYS A CA 1
ATOM 1590 C C . LYS A 1 199 ? 31.818 -50.744 4.479 1.00 28.69 199 LYS A C 1
ATOM 1592 O O . LYS A 1 199 ? 32.306 -49.624 4.539 1.00 28.69 199 LYS A O 1
ATOM 1597 N N . LYS A 1 200 ? 30.721 -51.122 5.137 1.00 33.62 200 LYS A N 1
ATOM 1598 C CA . LYS A 1 200 ? 29.830 -50.381 6.037 1.00 33.62 200 LYS A CA 1
ATOM 1599 C C . LYS A 1 200 ? 29.936 -51.009 7.439 1.00 33.62 200 LYS A C 1
ATOM 1601 O O . LYS A 1 200 ? 29.804 -52.228 7.513 1.00 33.62 200 LYS A O 1
ATOM 1606 N N . THR A 1 201 ? 30.107 -50.201 8.494 1.00 27.34 201 THR A N 1
ATOM 1607 C CA . THR A 1 201 ? 29.996 -50.556 9.939 1.00 27.34 201 THR A CA 1
ATOM 1608 C C . THR A 1 201 ? 29.794 -49.227 10.718 1.00 27.34 201 THR A C 1
ATOM 1610 O O . THR A 1 201 ? 30.615 -48.334 10.543 1.00 27.34 201 THR A O 1
ATOM 1613 N N . THR A 1 202 ? 28.624 -48.868 11.289 1.00 30.56 202 THR A N 1
ATOM 1614 C CA . THR A 1 202 ? 28.148 -49.049 12.702 1.00 30.56 202 THR A CA 1
ATOM 1615 C C . THR A 1 202 ? 29.247 -48.796 13.763 1.00 30.56 202 THR A C 1
ATOM 1617 O O . THR A 1 202 ? 30.310 -49.383 13.638 1.00 30.56 202 THR A O 1
ATOM 1620 N N . THR A 1 203 ? 29.152 -47.975 14.830 1.00 32.75 203 THR A N 1
ATOM 1621 C CA . THR A 1 203 ? 28.075 -47.626 15.803 1.00 32.75 203 THR A CA 1
ATOM 1622 C C . THR A 1 203 ? 28.573 -46.453 16.746 1.00 32.75 203 THR A C 1
ATOM 1624 O O . THR A 1 203 ? 29.721 -46.046 16.582 1.00 32.75 203 THR A O 1
ATOM 1627 N N . PRO A 1 204 ? 27.761 -45.892 17.694 1.00 42.84 204 PRO A N 1
ATOM 1628 C CA . PRO A 1 204 ? 27.924 -44.613 18.467 1.00 42.84 204 PRO A CA 1
ATOM 1629 C C . PRO A 1 204 ? 28.771 -44.795 19.776 1.00 42.84 204 PRO A C 1
ATOM 1631 O O . PRO A 1 204 ? 29.342 -45.881 19.860 1.00 42.84 204 PRO A O 1
ATOM 1634 N N . PRO A 1 205 ? 28.895 -43.894 20.815 1.00 41.91 205 PRO A N 1
ATOM 1635 C CA . PRO A 1 205 ? 28.032 -42.775 21.298 1.00 41.91 205 PRO A CA 1
ATOM 1636 C C . PRO A 1 205 ? 28.737 -41.527 21.922 1.00 41.91 205 PRO A C 1
ATOM 1638 O O . PRO A 1 205 ? 29.956 -41.485 22.037 1.00 41.91 205 PRO A O 1
ATOM 1641 N N . ARG A 1 206 ? 27.964 -40.521 22.396 1.00 30.72 206 ARG A N 1
ATOM 1642 C CA . ARG A 1 206 ? 27.925 -40.075 23.821 1.00 30.72 206 ARG A CA 1
ATOM 1643 C C . ARG A 1 206 ? 27.290 -38.685 24.030 1.00 30.72 206 ARG A C 1
ATOM 1645 O O . ARG A 1 206 ? 27.743 -37.668 23.522 1.00 30.72 206 ARG A O 1
ATOM 1652 N N . VAL A 1 207 ? 26.262 -38.697 24.877 1.00 35.31 207 VAL A N 1
ATOM 1653 C CA . VAL A 1 207 ? 25.570 -37.579 25.535 1.00 35.31 207 VAL A CA 1
ATOM 1654 C C . VAL A 1 207 ? 26.495 -36.889 26.546 1.00 35.31 207 VAL A C 1
ATOM 1656 O O . VAL A 1 207 ? 27.140 -37.577 27.338 1.00 35.31 207 VAL A O 1
ATOM 1659 N N . VAL A 1 208 ? 26.497 -35.551 26.594 1.00 38.56 208 VAL A N 1
ATOM 1660 C CA . VAL A 1 208 ? 27.024 -34.782 27.736 1.00 38.56 208 VAL A CA 1
ATOM 1661 C C . VAL A 1 208 ? 26.013 -33.719 28.163 1.00 38.56 208 VAL A C 1
ATOM 1663 O O . VAL A 1 208 ? 25.369 -33.061 27.350 1.00 38.56 208 VAL A O 1
ATOM 1666 N N . GLN A 1 209 ? 25.846 -33.653 29.479 1.00 34.69 209 GLN A N 1
ATOM 1667 C CA . GLN A 1 209 ? 24.799 -32.987 30.232 1.00 34.69 209 GLN A CA 1
ATOM 1668 C C . GLN A 1 209 ? 25.083 -31.501 30.503 1.00 34.69 209 GLN A C 1
ATOM 1670 O O . GLN A 1 209 ? 26.220 -31.042 30.563 1.00 34.69 209 GLN A O 1
ATOM 1675 N N . LYS A 1 210 ? 23.974 -30.805 30.753 1.00 32.53 210 LYS A N 1
ATOM 1676 C CA . LYS A 1 210 ? 23.791 -29.487 31.379 1.00 32.53 210 LYS A CA 1
ATOM 1677 C C . LYS A 1 210 ? 24.501 -29.361 32.741 1.00 32.53 210 LYS A C 1
ATOM 1679 O O . LYS A 1 210 ? 24.394 -30.289 33.540 1.00 32.53 210 LYS A O 1
ATOM 1684 N N . PRO A 1 211 ? 24.987 -28.160 33.098 1.00 33.78 211 PRO A N 1
ATOM 1685 C CA . PRO A 1 211 ? 25.007 -27.724 34.496 1.00 33.78 211 PRO A CA 1
ATOM 1686 C C . PRO A 1 211 ? 23.910 -26.688 34.786 1.00 33.78 211 PRO A C 1
ATOM 1688 O O . PRO A 1 211 ? 23.732 -25.714 34.057 1.00 33.78 211 PRO A O 1
ATOM 1691 N N . LYS A 1 212 ? 23.173 -26.925 35.877 1.00 29.45 212 LYS A N 1
ATOM 1692 C CA . LYS A 1 212 ? 22.322 -25.958 36.584 1.00 29.45 212 LYS A CA 1
ATOM 1693 C C . LYS A 1 212 ? 23.185 -25.199 37.597 1.00 29.45 212 LYS A C 1
ATOM 1695 O O . LYS A 1 212 ? 23.959 -25.845 38.298 1.00 29.45 212 LYS A O 1
ATOM 1700 N N . THR A 1 213 ? 22.925 -23.906 37.786 1.00 32.78 213 THR A N 1
ATOM 1701 C CA . THR A 1 213 ? 23.325 -23.186 39.005 1.00 32.78 213 THR A CA 1
ATOM 1702 C C . THR A 1 213 ? 22.171 -22.296 39.465 1.00 32.78 213 THR A C 1
ATOM 1704 O O . THR A 1 213 ? 21.601 -21.547 38.675 1.00 32.78 213 THR A O 1
ATOM 1707 N N . ASN A 1 214 ? 21.806 -22.458 40.735 1.00 35.84 214 ASN A N 1
ATOM 1708 C CA . ASN A 1 214 ? 20.758 -21.749 41.469 1.00 35.84 214 ASN A CA 1
ATOM 1709 C C . ASN A 1 214 ? 21.329 -20.485 42.166 1.00 35.84 214 ASN A C 1
ATOM 1711 O O . ASN A 1 214 ? 22.548 -20.305 42.179 1.00 35.84 214 ASN A O 1
ATOM 1715 N N . PRO A 1 215 ? 20.468 -19.599 42.706 1.00 39.16 215 PRO A N 1
ATOM 1716 C CA . PRO A 1 215 ? 20.721 -18.161 42.837 1.00 39.16 215 PRO A CA 1
ATOM 1717 C C . PRO A 1 215 ? 21.357 -17.753 44.179 1.00 39.16 215 PRO A C 1
ATOM 1719 O O . PRO A 1 215 ? 21.217 -18.480 45.164 1.00 39.16 215 PRO A O 1
ATOM 1722 N N . PRO A 1 216 ? 21.960 -16.551 44.279 1.00 35.19 216 PRO A N 1
ATOM 1723 C CA . PRO A 1 216 ? 22.287 -15.954 45.561 1.00 35.19 216 PRO A CA 1
ATOM 1724 C C . PRO A 1 216 ? 21.122 -15.114 46.101 1.00 35.19 216 PRO A C 1
ATOM 1726 O O . PRO A 1 216 ? 20.694 -14.123 45.512 1.00 35.19 216 PRO A O 1
ATOM 1729 N N . SER A 1 217 ? 20.655 -15.530 47.274 1.00 29.20 217 SER A N 1
ATOM 1730 C CA . SER A 1 217 ? 19.946 -14.723 48.264 1.00 29.20 217 SER A CA 1
ATOM 1731 C C . SER A 1 217 ? 20.917 -13.736 48.919 1.00 29.20 217 SER A C 1
ATOM 1733 O O . SER A 1 217 ? 22.013 -14.148 49.298 1.00 29.20 217 SER A O 1
ATOM 1735 N N . ASN A 1 218 ? 20.496 -12.489 49.158 1.00 31.34 218 ASN A N 1
ATOM 1736 C CA . ASN A 1 218 ? 20.797 -11.852 50.439 1.00 31.34 218 ASN A CA 1
ATOM 1737 C C . ASN A 1 218 ? 19.847 -10.708 50.815 1.00 31.34 218 ASN A C 1
ATOM 1739 O O . ASN A 1 218 ? 19.409 -9.911 49.990 1.00 31.34 218 ASN A O 1
ATOM 1743 N N . ASN A 1 219 ? 19.557 -10.699 52.114 1.00 31.94 219 ASN A N 1
ATOM 1744 C CA . ASN A 1 219 ? 18.667 -9.833 52.872 1.00 31.94 219 ASN A CA 1
ATOM 1745 C C . ASN A 1 219 ? 19.182 -8.397 52.996 1.00 31.94 219 ASN A C 1
ATOM 1747 O O . ASN A 1 219 ? 20.344 -8.233 53.359 1.00 31.94 219 ASN A O 1
ATOM 1751 N N . THR A 1 220 ? 18.273 -7.411 52.979 1.00 33.53 220 THR A N 1
ATOM 1752 C CA . THR A 1 220 ? 18.375 -6.274 53.914 1.00 33.53 220 THR A CA 1
ATOM 1753 C C . THR A 1 220 ? 17.015 -5.652 54.263 1.00 33.53 220 THR A C 1
ATOM 1755 O O . THR A 1 220 ? 16.332 -5.070 53.431 1.00 33.53 220 THR A O 1
ATOM 1758 N N . ALA A 1 221 ? 16.660 -5.827 55.537 1.00 32.84 221 ALA A N 1
ATOM 1759 C CA . ALA A 1 221 ? 15.957 -4.944 56.473 1.00 32.84 221 ALA A CA 1
ATOM 1760 C C . ALA A 1 221 ? 14.869 -3.951 55.998 1.00 32.84 221 ALA A C 1
ATOM 1762 O O . ALA A 1 221 ? 15.109 -2.961 55.313 1.00 32.84 221 ALA A O 1
ATOM 1763 N N . LYS A 1 222 ? 13.685 -4.152 56.594 1.00 33.00 222 LYS A N 1
ATOM 1764 C CA . LYS A 1 222 ? 12.590 -3.192 56.785 1.00 33.00 222 LYS A CA 1
ATOM 1765 C C . LYS A 1 222 ? 13.052 -1.924 57.521 1.00 33.00 222 LYS A C 1
ATOM 1767 O O . LYS A 1 222 ? 13.734 -2.025 58.540 1.00 33.00 222 LYS A O 1
ATOM 1772 N N . LYS A 1 223 ? 12.515 -0.764 57.129 1.00 29.83 223 LYS A N 1
ATOM 1773 C CA . LYS A 1 223 ? 12.278 0.360 58.048 1.00 29.83 223 LYS A CA 1
ATOM 1774 C C . LYS A 1 223 ? 10.975 1.076 57.676 1.00 29.83 223 LYS A C 1
ATOM 1776 O O . LYS A 1 223 ? 10.893 1.730 56.643 1.00 29.83 223 LYS A O 1
ATOM 1781 N N . ASN A 1 224 ? 9.964 0.903 58.528 1.00 30.12 224 ASN A N 1
ATOM 1782 C CA . ASN A 1 224 ? 8.730 1.687 58.540 1.00 30.12 224 ASN A CA 1
ATOM 1783 C C . ASN A 1 224 ? 9.045 3.116 58.994 1.00 30.12 224 ASN A C 1
ATOM 1785 O O . ASN A 1 224 ? 9.703 3.291 60.021 1.00 30.12 224 ASN A O 1
ATOM 1789 N N . ILE A 1 225 ? 8.512 4.115 58.291 1.00 38.50 225 ILE A N 1
ATOM 1790 C CA . ILE A 1 225 ? 8.287 5.451 58.845 1.00 38.50 225 ILE A CA 1
ATOM 1791 C C . ILE A 1 225 ? 6.822 5.804 58.596 1.00 38.50 225 ILE A C 1
ATOM 1793 O O . ILE A 1 225 ? 6.398 6.053 57.472 1.00 38.50 225 ILE A O 1
ATOM 1797 N N . THR A 1 226 ? 6.072 5.777 59.690 1.00 31.81 226 THR A N 1
ATOM 1798 C CA . THR A 1 226 ? 4.760 6.392 59.863 1.00 31.81 226 THR A CA 1
ATOM 1799 C C . THR A 1 226 ? 4.942 7.908 59.885 1.00 31.81 226 THR A C 1
ATOM 1801 O O . THR A 1 226 ? 5.738 8.406 60.679 1.00 31.81 226 THR A O 1
ATOM 1804 N N . VAL A 1 227 ? 4.204 8.642 59.051 1.00 38.94 227 VAL A N 1
ATOM 1805 C CA . VAL A 1 227 ? 3.988 10.085 59.229 1.00 38.94 227 VAL A CA 1
ATOM 1806 C C . VAL A 1 227 ? 2.490 10.343 59.125 1.00 38.94 227 VAL A C 1
ATOM 1808 O O . VAL A 1 227 ? 1.871 10.079 58.097 1.00 38.94 227 VAL A O 1
ATOM 1811 N N . GLU A 1 228 ? 1.924 10.803 60.236 1.00 40.78 228 GLU A N 1
ATOM 1812 C CA . GLU A 1 228 ? 0.552 11.287 60.369 1.00 40.78 228 GLU A CA 1
ATOM 1813 C C . GLU A 1 228 ? 0.314 12.520 59.479 1.00 40.78 228 GLU A C 1
ATOM 1815 O O . GLU A 1 228 ? 1.181 13.400 59.415 1.00 40.78 228 GLU A O 1
ATOM 1820 N N . PRO A 1 229 ? -0.855 12.656 58.831 1.00 37.44 229 PRO A N 1
ATOM 1821 C CA . PRO A 1 229 ? -1.234 13.901 58.187 1.00 37.44 229 PRO A CA 1
ATOM 1822 C C . PRO A 1 229 ? -1.882 14.841 59.212 1.00 37.44 229 PRO A C 1
ATOM 1824 O O . PRO A 1 229 ? -2.888 14.508 59.839 1.00 37.44 229 PRO A O 1
ATOM 1827 N N . LYS A 1 230 ? -1.300 16.035 59.366 1.00 34.91 230 LYS A N 1
ATOM 1828 C CA . LYS A 1 230 ? -1.905 17.142 60.110 1.00 34.91 230 LYS A CA 1
ATOM 1829 C C . LYS A 1 230 ? -3.049 17.760 59.313 1.00 34.91 230 LYS A C 1
ATOM 1831 O O . LYS A 1 230 ? -2.938 18.019 58.118 1.00 34.91 230 LYS A O 1
ATOM 1836 N N . THR A 1 231 ? -4.126 17.982 60.045 1.00 30.53 231 THR A N 1
ATOM 1837 C CA . THR A 1 231 ? -5.359 18.679 59.705 1.00 30.53 231 THR A CA 1
ATOM 1838 C C . THR A 1 231 ? -5.095 20.153 59.415 1.00 30.53 231 THR A C 1
ATOM 1840 O O . THR A 1 231 ? -4.498 20.821 60.250 1.00 30.53 231 THR A O 1
ATOM 1843 N N . ASP A 1 232 ? -5.637 20.666 58.312 1.00 35.66 232 ASP A N 1
ATOM 1844 C CA . ASP A 1 232 ? -5.998 22.076 58.182 1.00 35.66 232 ASP A CA 1
ATOM 1845 C C . ASP A 1 232 ? -7.409 22.179 57.596 1.00 35.66 232 ASP A C 1
ATOM 1847 O O . ASP A 1 232 ? -7.818 21.439 56.701 1.00 35.66 232 ASP A O 1
ATOM 1851 N N . THR A 1 233 ? -8.180 23.051 58.231 1.00 38.91 233 THR A N 1
ATOM 1852 C CA . THR A 1 233 ? -9.619 23.279 58.068 1.00 38.91 233 THR A CA 1
ATOM 1853 C C . THR A 1 233 ? -9.851 24.389 57.032 1.00 38.91 233 THR A C 1
ATOM 1855 O O . THR A 1 233 ? -8.912 25.114 56.721 1.00 38.91 233 THR A O 1
ATOM 1858 N N . VAL A 1 234 ? -11.117 24.584 56.613 1.00 39.38 234 VAL A N 1
ATOM 1859 C CA . VAL A 1 234 ? -11.698 25.714 55.827 1.00 39.38 234 VAL A CA 1
ATOM 1860 C C . VAL A 1 234 ? -11.874 25.369 54.329 1.00 39.38 234 VAL A C 1
ATOM 1862 O O . VAL A 1 234 ? -10.930 24.951 53.683 1.00 39.38 234 VAL A O 1
ATOM 1865 N N . ALA A 1 235 ? -13.031 25.474 53.659 1.00 37.97 235 ALA A N 1
ATOM 1866 C CA . ALA A 1 235 ? -14.376 25.966 53.967 1.00 37.97 235 ALA A CA 1
ATOM 1867 C C . ALA A 1 235 ? -15.431 25.151 53.187 1.00 37.97 235 ALA A C 1
ATOM 1869 O O . ALA A 1 235 ? -15.192 24.662 52.084 1.00 37.97 235 ALA A O 1
ATOM 1870 N N . LYS A 1 236 ? -16.627 25.049 53.769 1.00 37.62 236 LYS A N 1
ATOM 1871 C CA . LYS A 1 236 ? -17.808 24.356 53.247 1.00 37.62 236 LYS A CA 1
ATOM 1872 C C . LYS A 1 236 ? -18.559 25.258 52.258 1.00 37.62 236 LYS A C 1
ATOM 1874 O O . LYS A 1 236 ? -19.137 26.257 52.673 1.00 37.62 236 LYS A O 1
ATOM 1879 N N . LEU A 1 237 ? -18.582 24.888 50.978 1.00 45.06 237 LEU A N 1
ATOM 1880 C CA . LEU A 1 237 ? -19.558 25.396 50.004 1.00 45.06 237 LEU A CA 1
ATOM 1881 C C . LEU A 1 237 ? -20.801 24.482 50.012 1.00 45.06 237 LEU A C 1
ATOM 1883 O O . LEU A 1 237 ? -20.650 23.269 50.188 1.00 45.06 237 LEU A O 1
ATOM 1887 N N . PRO A 1 238 ? -22.025 25.022 49.864 1.00 51.47 238 PRO A N 1
ATOM 1888 C CA . PRO A 1 238 ? -23.240 24.212 49.842 1.00 51.47 238 PRO A CA 1
ATOM 1889 C C . PRO A 1 238 ? -23.275 23.298 48.598 1.00 51.47 238 PRO A C 1
ATOM 1891 O O . PRO A 1 238 ? -22.873 23.733 47.515 1.00 51.47 238 PRO A O 1
ATOM 1894 N N . PRO A 1 239 ? -23.742 22.039 48.714 1.00 48.06 239 PRO A N 1
ATOM 1895 C CA . PRO A 1 239 ? -23.843 21.132 47.575 1.00 48.06 239 PRO A CA 1
ATOM 1896 C C . PRO A 1 239 ? -24.912 21.615 46.590 1.00 48.06 239 PRO A C 1
ATOM 1898 O O . PRO A 1 239 ? -26.079 21.741 46.948 1.00 48.06 239 PRO A O 1
ATOM 1901 N N . VAL A 1 240 ? -24.517 21.845 45.338 1.00 53.44 240 VAL A N 1
ATOM 1902 C CA . VAL A 1 240 ? -25.454 21.944 44.215 1.00 53.44 240 VAL A CA 1
ATOM 1903 C C . VAL A 1 240 ? -25.957 20.534 43.918 1.00 53.44 240 VAL A C 1
ATOM 1905 O O . VAL A 1 240 ? -25.174 19.639 43.587 1.00 53.44 240 VAL A O 1
ATOM 1908 N N . GLU A 1 241 ? -27.260 20.334 44.081 1.00 58.06 241 GLU A N 1
ATOM 1909 C CA . GLU A 1 241 ? -27.956 19.079 43.822 1.00 58.06 241 GLU A CA 1
ATOM 1910 C C . GLU A 1 241 ? -27.888 18.767 42.317 1.00 58.06 241 GLU A C 1
ATOM 1912 O O . GLU A 1 241 ? -28.491 19.445 41.485 1.00 58.06 241 GLU A O 1
ATOM 1917 N N . LYS A 1 242 ? -27.070 17.776 41.941 1.00 57.22 242 LYS A N 1
ATOM 1918 C CA . LYS A 1 242 ? -27.012 17.282 40.561 1.00 57.22 242 LYS A CA 1
ATOM 1919 C C . LYS A 1 242 ? -28.282 16.471 40.281 1.00 57.22 242 LYS A C 1
ATOM 1921 O O . LYS A 1 242 ? -28.615 15.615 41.103 1.00 57.22 242 LYS A O 1
ATOM 1926 N N . PRO A 1 243 ? -28.951 16.659 39.128 1.00 51.97 243 PRO A N 1
ATOM 1927 C CA . PRO A 1 243 ? -30.083 15.828 38.748 1.00 51.97 243 PRO A CA 1
ATOM 1928 C C . PRO A 1 243 ? -29.655 14.361 38.719 1.00 51.97 243 PRO A C 1
ATOM 1930 O O . PRO A 1 243 ? -28.648 14.005 38.099 1.00 51.97 243 PRO A O 1
ATOM 1933 N N . LYS A 1 244 ? -30.413 13.511 39.412 1.00 51.31 244 LYS A N 1
ATOM 1934 C CA . LYS A 1 244 ? -30.264 12.058 39.389 1.00 51.31 244 LYS A CA 1
ATOM 1935 C C . LYS A 1 244 ? -30.615 11.567 37.983 1.00 51.31 244 LYS A C 1
ATOM 1937 O O . LYS A 1 244 ? -31.778 11.335 37.680 1.00 51.31 244 LYS A O 1
ATOM 1942 N N . ILE A 1 245 ? -29.605 11.446 37.125 1.00 51.16 245 ILE A N 1
ATOM 1943 C CA . ILE A 1 245 ? -29.723 10.727 35.856 1.00 51.16 245 ILE A CA 1
ATOM 1944 C C . ILE A 1 245 ? -29.952 9.262 36.224 1.00 51.16 245 ILE A C 1
ATOM 1946 O O . ILE A 1 245 ? -29.086 8.617 36.820 1.00 51.16 245 ILE A O 1
ATOM 1950 N N . GLU A 1 246 ? -31.149 8.764 35.934 1.00 56.47 246 GLU A N 1
ATOM 1951 C CA . GLU A 1 246 ? -31.485 7.354 36.069 1.00 56.47 246 GLU A CA 1
ATOM 1952 C C . GLU A 1 246 ? -30.505 6.532 35.225 1.00 56.47 246 GLU A C 1
ATOM 1954 O O . GLU A 1 246 ? -30.358 6.734 34.018 1.00 56.47 246 GLU A O 1
ATOM 1959 N N . ALA A 1 247 ? -29.763 5.646 35.888 1.00 50.34 247 ALA A N 1
ATOM 1960 C CA . ALA A 1 247 ? -28.776 4.802 35.242 1.00 50.34 247 ALA A CA 1
ATOM 1961 C C . ALA A 1 247 ? -29.492 3.833 34.292 1.00 50.34 247 ALA A C 1
ATOM 1963 O O . ALA A 1 247 ? -30.185 2.915 34.735 1.00 50.34 247 ALA A O 1
ATOM 1964 N N . ARG A 1 248 ? -29.305 4.038 32.981 1.00 57.47 248 ARG A N 1
ATOM 1965 C CA . ARG A 1 248 ? -29.657 3.063 31.941 1.00 57.47 248 ARG A CA 1
ATOM 1966 C C . ARG A 1 248 ? -29.075 1.696 32.351 1.00 57.47 248 ARG A C 1
ATOM 1968 O O . ARG A 1 248 ? -27.925 1.662 32.801 1.00 57.47 248 ARG A O 1
ATOM 1975 N N . PRO A 1 249 ? -29.826 0.585 32.234 1.00 57.59 249 PRO A N 1
ATOM 1976 C CA . PRO A 1 249 ? -29.336 -0.736 32.613 1.00 57.59 249 PRO A CA 1
ATOM 1977 C C . PRO A 1 249 ? -27.990 -1.020 31.942 1.00 57.59 249 PRO A C 1
ATOM 1979 O O . PRO A 1 249 ? -27.871 -0.921 30.720 1.00 57.59 249 PRO A O 1
ATOM 1982 N N . ALA A 1 250 ? -26.966 -1.329 32.741 1.00 59.44 250 ALA A N 1
ATOM 1983 C CA . ALA A 1 250 ? -25.644 -1.644 32.220 1.00 59.44 250 ALA A CA 1
ATOM 1984 C C . ALA A 1 250 ? -25.742 -2.911 31.362 1.00 59.44 250 ALA A C 1
ATOM 1986 O O . ALA A 1 250 ? -26.068 -3.987 31.868 1.00 59.44 250 ALA A O 1
ATOM 1987 N N . LEU A 1 251 ? -25.476 -2.772 30.060 1.00 63.53 251 LEU A N 1
ATOM 1988 C CA . LEU A 1 251 ? -25.399 -3.906 29.145 1.00 63.53 251 LEU A CA 1
ATOM 1989 C C . LEU A 1 251 ? -24.381 -4.940 29.672 1.00 63.53 251 LEU A C 1
ATOM 1991 O O . LEU A 1 251 ? -23.380 -4.551 30.290 1.00 63.53 251 LEU A O 1
ATOM 1995 N N . PRO A 1 252 ? -24.594 -6.247 29.424 1.00 67.81 252 PRO A N 1
ATOM 1996 C CA . PRO A 1 252 ? -23.650 -7.290 29.812 1.00 67.81 252 PRO A CA 1
ATOM 1997 C C . PRO A 1 252 ? -22.246 -6.969 29.284 1.00 67.81 252 PRO A C 1
ATOM 1999 O O . PRO A 1 252 ? -22.033 -6.868 28.074 1.00 67.81 252 PRO A O 1
ATOM 2002 N N . GLN A 1 253 ? -21.277 -6.789 30.184 1.00 74.19 253 GLN A N 1
ATOM 2003 C CA . GLN A 1 253 ? -19.916 -6.439 29.787 1.00 74.19 253 GLN A CA 1
ATOM 2004 C C . GLN A 1 253 ? -19.226 -7.661 29.175 1.00 74.19 253 GLN A C 1
ATOM 2006 O O . GLN A 1 253 ? -18.902 -8.620 29.875 1.00 74.19 253 GLN A O 1
ATOM 2011 N N . VAL A 1 254 ? -18.983 -7.624 27.862 1.00 81.19 254 VAL A N 1
ATOM 2012 C CA . VAL A 1 254 ? -18.169 -8.638 27.177 1.00 81.19 254 VAL A CA 1
ATOM 2013 C C . VAL A 1 254 ? -16.767 -8.630 27.802 1.00 81.19 254 VAL A C 1
ATOM 2015 O O . VAL A 1 254 ? -16.136 -7.566 27.859 1.00 81.19 254 VAL A O 1
ATOM 2018 N N . PRO A 1 255 ? -16.254 -9.779 28.284 1.00 88.31 255 PRO A N 1
ATOM 2019 C CA . PRO A 1 255 ? -14.933 -9.831 28.890 1.00 88.31 255 PRO A CA 1
ATOM 2020 C C . PRO A 1 255 ? -13.879 -9.447 27.851 1.00 88.31 255 PRO A C 1
ATOM 2022 O O . PRO A 1 255 ? -13.778 -10.063 26.794 1.00 88.31 255 PRO A O 1
ATOM 2025 N N . THR A 1 256 ? -13.074 -8.427 28.153 1.00 90.56 256 THR A N 1
ATOM 2026 C CA . THR A 1 256 ? -12.018 -7.978 27.239 1.00 90.56 256 THR A CA 1
ATOM 2027 C C . THR A 1 256 ? -10.970 -9.094 27.047 1.00 90.56 256 THR A C 1
ATOM 2029 O O . THR A 1 256 ? -10.394 -9.536 28.053 1.00 90.56 256 THR A O 1
ATOM 2032 N N . PRO A 1 257 ? -10.676 -9.518 25.799 1.00 93.94 257 PRO A N 1
ATOM 2033 C CA . PRO A 1 257 ? -9.646 -10.510 25.491 1.00 93.94 257 PRO A CA 1
ATOM 2034 C C . PRO A 1 257 ? -8.274 -10.135 26.060 1.00 93.94 257 PRO A C 1
ATOM 2036 O O . PRO A 1 257 ? -7.909 -8.960 26.100 1.00 93.94 257 PRO A O 1
ATOM 2039 N N . ALA A 1 258 ? -7.487 -11.135 26.471 1.00 94.00 258 ALA A N 1
ATOM 2040 C CA . ALA A 1 258 ? -6.178 -10.914 27.093 1.00 94.00 258 ALA A CA 1
ATOM 2041 C C . ALA A 1 258 ? -5.229 -10.104 26.195 1.00 94.00 258 ALA A C 1
ATOM 2043 O O . ALA A 1 258 ? -4.619 -9.149 26.667 1.00 94.00 258 ALA A O 1
ATOM 2044 N N . VAL A 1 259 ? -5.190 -10.413 24.893 1.00 93.25 259 VAL A N 1
ATOM 2045 C CA . VAL A 1 259 ? -4.331 -9.728 23.912 1.00 93.25 259 VAL A CA 1
ATOM 2046 C C . VAL A 1 259 ? -4.630 -8.230 23.784 1.00 93.25 259 VAL A C 1
ATOM 2048 O O . VAL A 1 259 ? -3.726 -7.444 23.513 1.00 93.25 259 VAL A O 1
ATOM 2051 N N . LEU A 1 260 ? -5.873 -7.814 24.058 1.00 95.62 260 LEU A N 1
ATOM 2052 C CA . LEU A 1 260 ? -6.276 -6.405 24.064 1.00 95.62 260 LEU A CA 1
ATOM 2053 C C . LEU A 1 260 ? -5.924 -5.688 25.379 1.00 95.62 260 LEU A C 1
ATOM 2055 O O . LEU A 1 260 ? -6.009 -4.467 25.444 1.00 95.62 260 LEU A O 1
ATOM 2059 N N . LYS A 1 261 ? -5.543 -6.425 26.431 1.00 94.75 261 LYS A N 1
ATOM 2060 C CA . LYS A 1 261 ? -5.075 -5.869 27.714 1.00 94.75 261 LYS A CA 1
ATOM 2061 C C . LYS A 1 261 ? -3.555 -5.822 27.806 1.00 94.75 261 LYS A C 1
ATOM 2063 O O . LYS A 1 261 ? -3.009 -4.917 28.424 1.00 94.75 261 LYS A O 1
ATOM 2068 N N . THR A 1 262 ? -2.883 -6.834 27.260 1.00 93.50 262 THR A N 1
ATOM 2069 C CA . THR A 1 262 ? -1.434 -7.020 27.417 1.00 93.50 262 THR A CA 1
ATOM 2070 C C . THR A 1 262 ? -0.615 -6.247 26.390 1.00 93.50 262 THR A C 1
ATOM 2072 O O . THR A 1 262 ? 0.559 -5.983 26.636 1.00 93.50 262 THR A O 1
ATOM 2075 N N . ARG A 1 263 ? -1.205 -5.903 25.240 1.00 95.06 263 ARG A N 1
ATOM 2076 C CA . ARG A 1 263 ? -0.570 -5.107 24.180 1.00 95.06 263 ARG A CA 1
ATOM 2077 C C . ARG A 1 263 ? -1.100 -3.675 24.203 1.00 95.06 263 ARG A C 1
ATOM 2079 O O . ARG A 1 263 ? -2.228 -3.429 24.629 1.00 95.06 263 ARG A O 1
ATOM 2086 N N . ALA A 1 264 ? -0.296 -2.731 23.721 1.00 96.00 264 ALA A N 1
ATOM 2087 C CA . ALA A 1 264 ? -0.758 -1.364 23.513 1.00 96.00 264 ALA A CA 1
ATOM 2088 C C . ALA A 1 264 ? -1.737 -1.326 22.330 1.00 96.00 264 ALA A C 1
ATOM 2090 O O . ALA A 1 264 ? -1.457 -1.902 21.284 1.00 96.00 264 ALA A O 1
ATOM 2091 N N . ASN A 1 265 ? -2.871 -0.648 22.480 1.00 95.88 265 ASN A N 1
ATOM 2092 C CA . ASN A 1 265 ? -3.847 -0.476 21.406 1.00 95.88 265 ASN A CA 1
ATOM 2093 C C . ASN A 1 265 ? -3.655 0.914 20.788 1.00 95.88 265 ASN A C 1
ATOM 2095 O O . ASN A 1 265 ? -3.956 1.925 21.422 1.00 95.88 265 ASN A O 1
ATOM 2099 N N . GLU A 1 266 ? -3.097 0.968 19.582 1.00 95.25 266 GLU A N 1
ATOM 2100 C CA . GLU A 1 266 ? -2.750 2.213 18.899 1.00 95.25 266 GLU A CA 1
ATOM 2101 C C . GLU A 1 266 ? -3.878 2.626 17.947 1.00 95.25 266 GLU A C 1
ATOM 2103 O O . GLU A 1 266 ? -4.260 1.868 17.057 1.00 95.25 266 GLU A O 1
ATOM 2108 N N . LEU A 1 267 ? -4.431 3.827 18.133 1.00 95.19 267 LEU A N 1
ATOM 2109 C CA . LEU A 1 267 ? -5.483 4.354 17.263 1.00 95.19 267 LEU A CA 1
ATOM 2110 C C . LEU A 1 267 ? -4.895 4.761 15.908 1.00 95.19 267 LEU A C 1
ATOM 2112 O O . LEU A 1 267 ? -4.177 5.752 15.814 1.00 95.19 267 LEU A O 1
ATOM 2116 N N . MET A 1 268 ? -5.244 4.016 14.861 1.00 93.56 268 MET A N 1
ATOM 2117 C CA . MET A 1 268 ? -4.858 4.310 13.480 1.00 93.56 268 MET A CA 1
ATOM 2118 C C . MET A 1 268 ? -5.736 5.410 12.892 1.00 93.56 268 MET A C 1
ATOM 2120 O O . MET A 1 268 ? -5.252 6.340 12.245 1.00 93.56 268 MET A O 1
ATOM 2124 N N . LYS A 1 269 ? -7.054 5.298 13.099 1.00 95.38 269 LYS A N 1
ATOM 2125 C CA . LYS A 1 269 ? -8.025 6.244 12.554 1.00 95.38 269 LYS A CA 1
ATOM 2126 C C . LYS A 1 269 ? -9.339 6.218 13.330 1.00 95.38 269 LYS A C 1
ATOM 2128 O O . LYS A 1 269 ? -9.780 5.163 13.777 1.00 95.38 269 LYS A O 1
ATOM 2133 N N . ALA A 1 270 ? -9.966 7.384 13.443 1.00 97.50 270 ALA A N 1
ATOM 2134 C CA . ALA A 1 270 ? -11.375 7.522 13.787 1.00 97.50 270 ALA A CA 1
ATOM 2135 C C . ALA A 1 270 ? -12.134 7.958 12.526 1.00 97.50 270 ALA A C 1
ATOM 2137 O O . ALA A 1 270 ? -11.719 8.911 11.861 1.00 97.50 270 ALA A O 1
ATOM 2138 N N . LEU A 1 271 ? -13.188 7.227 12.179 1.00 97.69 271 LEU A N 1
ATOM 2139 C CA . LEU A 1 271 ? -14.002 7.412 10.984 1.00 97.69 271 LEU A CA 1
ATOM 2140 C C . LEU A 1 271 ? -15.426 7.775 11.398 1.00 97.69 271 LEU A C 1
ATOM 2142 O O . LEU A 1 271 ? -16.016 7.091 12.233 1.00 97.69 271 LEU A O 1
ATOM 2146 N N . VAL A 1 272 ? -15.969 8.832 10.798 1.00 97.69 272 VAL A N 1
ATOM 2147 C CA . VAL A 1 272 ? -17.394 9.162 10.895 1.00 97.69 272 VAL A CA 1
ATOM 2148 C C . VAL A 1 272 ? -18.082 8.600 9.659 1.00 97.69 272 VAL A C 1
ATOM 2150 O O . VAL A 1 272 ? -17.650 8.878 8.538 1.00 97.69 272 VAL A O 1
ATOM 2153 N N . VAL A 1 273 ? -19.113 7.790 9.874 1.00 97.38 273 VAL A N 1
ATOM 2154 C CA . VAL A 1 273 ? -19.895 7.149 8.815 1.00 97.38 273 VAL A CA 1
ATOM 2155 C C . VAL A 1 273 ? -21.356 7.568 8.915 1.00 97.38 273 VAL A C 1
ATOM 2157 O O . VAL A 1 273 ? -21.892 7.723 10.011 1.00 97.38 273 VAL A O 1
ATOM 2160 N N . HIS A 1 274 ? -21.990 7.735 7.761 1.00 96.25 274 HIS A N 1
ATOM 2161 C CA . HIS A 1 274 ? -23.373 8.186 7.635 1.00 96.25 274 HIS A CA 1
ATOM 2162 C C . HIS A 1 274 ? -24.317 7.089 7.130 1.00 96.25 274 HIS A C 1
ATOM 2164 O O . HIS A 1 274 ? -25.533 7.232 7.240 1.00 96.25 274 HIS A O 1
ATOM 2170 N N . ASP A 1 275 ? -23.777 5.978 6.617 1.00 96.81 275 ASP A N 1
ATOM 2171 C CA . ASP A 1 275 ? -24.562 4.796 6.254 1.00 96.81 275 ASP A CA 1
ATOM 2172 C C . ASP A 1 275 ? -24.568 3.771 7.401 1.00 96.81 275 ASP A C 1
ATOM 2174 O O . ASP A 1 275 ? -23.512 3.479 7.978 1.00 96.81 275 ASP A O 1
ATOM 2178 N N . PRO A 1 276 ? -25.730 3.187 7.741 1.00 96.00 276 PRO A N 1
ATOM 2179 C CA . PRO A 1 276 ? -25.817 2.157 8.768 1.00 96.00 276 PRO A CA 1
ATOM 2180 C C . PRO A 1 276 ? -25.214 0.808 8.346 1.00 96.00 276 PRO A C 1
ATOM 2182 O O . PRO A 1 276 ? -25.085 -0.081 9.183 1.00 96.00 276 PRO A O 1
ATOM 2185 N N . ASN A 1 277 ? -24.894 0.592 7.070 1.00 97.31 277 ASN A N 1
ATOM 2186 C CA . ASN A 1 277 ? -24.243 -0.612 6.565 1.00 97.31 277 ASN A CA 1
ATOM 2187 C C . ASN A 1 277 ? -22.809 -0.273 6.162 1.00 97.31 277 ASN A C 1
ATOM 2189 O O . ASN A 1 277 ? -22.563 0.340 5.125 1.00 97.31 277 ASN A O 1
ATOM 2193 N N . VAL A 1 278 ? -21.859 -0.719 6.975 1.00 98.00 278 VAL A N 1
ATOM 2194 C CA . VAL A 1 278 ? -20.435 -0.501 6.730 1.00 98.00 278 VAL A CA 1
ATOM 2195 C C . VAL A 1 278 ? -19.805 -1.818 6.302 1.00 98.00 278 VAL A C 1
ATOM 2197 O O . VAL A 1 278 ? -19.838 -2.803 7.041 1.00 98.00 278 VAL A O 1
ATOM 2200 N N . GLU A 1 279 ? -19.213 -1.845 5.114 1.00 98.44 279 GLU A N 1
ATOM 2201 C CA . GLU A 1 279 ? -18.403 -2.957 4.630 1.00 98.44 279 GLU A CA 1
ATOM 2202 C C . GLU A 1 279 ? -16.917 -2.636 4.805 1.00 98.44 279 GLU A C 1
ATOM 2204 O O . GLU A 1 279 ? -16.440 -1.559 4.452 1.00 98.44 279 GLU A O 1
ATOM 2209 N N . ILE A 1 280 ? -16.172 -3.578 5.376 1.00 98.38 280 ILE A N 1
ATOM 2210 C CA . ILE A 1 280 ? -14.744 -3.450 5.659 1.00 98.38 280 ILE A CA 1
ATOM 2211 C C . ILE A 1 280 ? -14.013 -4.558 4.920 1.00 98.38 280 ILE A C 1
ATOM 2213 O O . ILE A 1 280 ? -14.312 -5.735 5.109 1.00 98.38 280 ILE A O 1
ATOM 2217 N N . LYS A 1 281 ? -13.019 -4.185 4.119 1.00 98.25 281 LYS A N 1
ATOM 2218 C CA . LYS A 1 281 ? -12.172 -5.094 3.347 1.00 98.25 281 LYS A CA 1
ATOM 2219 C C . LYS A 1 281 ? -10.727 -4.939 3.802 1.00 98.25 281 LYS A C 1
ATOM 2221 O O . LYS A 1 281 ? -10.188 -3.837 3.762 1.00 98.25 281 LYS A O 1
ATOM 2226 N N . LEU A 1 282 ? -10.108 -6.032 4.233 1.00 97.38 282 LEU A N 1
ATOM 2227 C CA . LEU A 1 282 ? -8.713 -6.079 4.675 1.00 97.38 282 LEU A CA 1
ATOM 2228 C C . LEU A 1 282 ? -7.861 -6.822 3.649 1.00 97.38 282 LEU A C 1
ATOM 2230 O O . LEU A 1 282 ? -8.160 -7.968 3.313 1.00 97.38 282 LEU A O 1
ATOM 2234 N N . PHE A 1 283 ? -6.796 -6.171 3.198 1.00 94.62 283 PHE A N 1
ATOM 2235 C CA . PHE A 1 283 ? -5.826 -6.685 2.235 1.00 94.62 283 PHE A CA 1
ATOM 2236 C C . PHE A 1 283 ? -4.432 -6.708 2.854 1.00 94.62 283 PHE A C 1
ATOM 2238 O O . PHE A 1 283 ? -4.141 -5.931 3.763 1.00 94.62 283 PHE A O 1
ATOM 2245 N N . ASP A 1 284 ? -3.559 -7.541 2.304 1.00 92.12 284 ASP A N 1
ATOM 2246 C CA . ASP A 1 284 ? -2.115 -7.369 2.463 1.00 92.12 284 ASP A CA 1
ATOM 2247 C C . ASP A 1 284 ? -1.664 -6.030 1.856 1.00 92.12 284 ASP A C 1
ATOM 2249 O O . ASP A 1 284 ? -2.135 -5.654 0.775 1.00 92.12 284 ASP A O 1
ATOM 2253 N N . ASN A 1 285 ? -0.769 -5.305 2.534 1.00 86.19 285 ASN A N 1
ATOM 2254 C CA . ASN A 1 285 ? -0.279 -4.012 2.055 1.00 86.19 285 ASN A CA 1
ATOM 2255 C C . ASN A 1 285 ? 1.206 -4.037 1.679 1.00 86.19 285 ASN A C 1
ATOM 2257 O O . ASN A 1 285 ? 2.075 -3.655 2.466 1.00 86.19 285 ASN A O 1
ATOM 2261 N N . GLY A 1 286 ? 1.478 -4.421 0.437 1.00 81.81 286 GLY A N 1
ATOM 2262 C CA . GLY A 1 286 ? 2.810 -4.392 -0.147 1.00 81.81 286 GLY A CA 1
ATOM 2263 C C . GLY A 1 286 ? 3.209 -5.762 -0.657 1.00 81.81 286 GLY A C 1
ATOM 2264 O O . GLY A 1 286 ? 3.111 -6.004 -1.847 1.00 81.81 286 GLY A O 1
ATOM 2265 N N . GLU A 1 287 ? 3.692 -6.653 0.199 1.00 82.00 287 GLU A N 1
ATOM 2266 C CA . GLU A 1 287 ? 4.185 -7.971 -0.208 1.00 82.00 287 GLU A CA 1
ATOM 2267 C C . GLU A 1 287 ? 3.519 -9.059 0.625 1.00 82.00 287 GLU A C 1
ATOM 2269 O O . GLU A 1 287 ? 3.671 -9.051 1.840 1.00 82.00 287 GLU A O 1
ATOM 2274 N N . ILE A 1 288 ? 2.889 -10.038 -0.042 1.00 85.56 288 ILE A N 1
ATOM 2275 C CA . ILE A 1 288 ? 2.299 -11.205 0.624 1.00 85.56 288 ILE A CA 1
ATOM 2276 C C . ILE A 1 288 ? 3.436 -12.053 1.190 1.00 85.56 288 ILE A C 1
ATOM 2278 O O . ILE A 1 288 ? 4.036 -12.895 0.512 1.00 85.56 288 ILE A O 1
ATOM 2282 N N . ASP A 1 289 ? 3.754 -11.797 2.446 1.00 86.94 289 ASP A N 1
ATOM 2283 C CA . ASP A 1 289 ? 4.954 -12.291 3.101 1.00 86.94 289 ASP A CA 1
ATOM 2284 C C . ASP A 1 289 ? 4.634 -13.210 4.294 1.00 86.94 289 ASP A C 1
ATOM 2286 O O . ASP A 1 289 ? 5.527 -13.593 5.051 1.00 86.94 289 ASP A O 1
ATOM 2290 N N . GLY A 1 290 ? 3.371 -13.634 4.397 1.00 91.56 290 GLY A N 1
ATOM 2291 C CA . GLY A 1 290 ? 2.877 -14.567 5.408 1.00 91.56 290 GLY A CA 1
ATOM 2292 C C . GLY A 1 290 ? 2.156 -13.903 6.576 1.00 91.56 290 GLY A C 1
ATOM 2293 O O . GLY A 1 290 ? 1.894 -14.579 7.571 1.00 91.56 290 GLY A O 1
ATOM 2294 N N . ASP A 1 291 ? 1.833 -12.619 6.460 1.00 95.62 291 ASP A N 1
ATOM 2295 C CA . ASP A 1 291 ? 1.094 -11.857 7.457 1.00 95.62 291 ASP A CA 1
ATOM 2296 C C . ASP A 1 291 ? -0.258 -12.496 7.828 1.00 95.62 291 ASP A C 1
ATOM 2298 O O . ASP A 1 291 ? -1.180 -12.584 7.017 1.00 95.62 291 ASP A O 1
ATOM 2302 N N . THR A 1 292 ? -0.410 -12.921 9.088 1.00 97.56 292 THR A N 1
ATOM 2303 C CA . THR A 1 292 ? -1.678 -13.451 9.621 1.00 97.56 292 THR A CA 1
ATOM 2304 C C . THR A 1 292 ? -2.225 -12.592 10.751 1.00 97.56 292 THR A C 1
ATOM 2306 O O . THR A 1 292 ? -1.482 -12.196 11.652 1.00 97.56 292 THR A O 1
ATOM 2309 N N . ILE A 1 293 ? -3.539 -12.368 10.743 1.00 98.12 293 ILE A N 1
ATOM 2310 C CA . ILE A 1 293 ? -4.227 -11.505 11.704 1.00 98.12 293 ILE A CA 1
ATOM 2311 C C . ILE A 1 293 ? -5.450 -12.168 12.341 1.00 98.12 293 ILE A C 1
ATOM 2313 O O . ILE A 1 293 ? -6.095 -13.052 11.769 1.00 98.12 293 ILE A O 1
ATOM 2317 N N . SER A 1 294 ? -5.824 -11.648 13.503 1.00 98.38 294 SER A N 1
ATOM 2318 C CA . SER A 1 294 ? -7.158 -11.779 14.086 1.00 98.38 294 SER A CA 1
ATOM 2319 C C . SER A 1 294 ? -7.798 -10.399 14.214 1.00 98.38 294 SER A C 1
ATOM 2321 O O . SER A 1 294 ? -7.111 -9.393 14.398 1.00 98.38 294 SER A O 1
ATOM 2323 N N . VAL A 1 295 ? -9.125 -10.337 14.118 1.00 98.25 295 VAL A N 1
ATOM 2324 C CA . VAL A 1 295 ? -9.886 -9.084 14.206 1.00 98.25 295 VAL A CA 1
ATOM 2325 C C . VAL A 1 295 ? -10.936 -9.204 15.291 1.00 98.25 295 VAL A C 1
ATOM 2327 O O . VAL A 1 295 ? -11.695 -10.176 15.326 1.00 98.25 295 VAL A O 1
ATOM 2330 N N . TYR A 1 296 ? -10.992 -8.195 16.154 1.00 98.31 296 TYR A N 1
ATOM 2331 C CA . TYR A 1 296 ? -12.007 -8.043 17.182 1.00 98.31 296 TYR A CA 1
ATOM 2332 C C . TYR A 1 296 ? -12.891 -6.842 16.860 1.00 98.31 296 TYR A C 1
ATOM 2334 O O . TYR A 1 296 ? -12.371 -5.768 16.582 1.00 98.31 296 TYR A O 1
ATOM 2342 N N . LEU A 1 297 ? -14.206 -7.012 16.943 1.00 97.75 297 LEU A N 1
ATOM 2343 C CA . LEU A 1 297 ? -15.188 -5.934 16.881 1.00 97.75 297 LEU A CA 1
ATOM 2344 C C . LEU A 1 297 ? -15.869 -5.830 18.244 1.00 97.75 297 LEU A C 1
ATOM 2346 O O . LEU A 1 297 ? -16.414 -6.820 18.733 1.00 97.75 297 LEU A O 1
ATOM 2350 N N . ASP A 1 298 ? -15.764 -4.673 18.892 1.00 96.06 298 ASP A N 1
ATOM 2351 C CA . ASP A 1 298 ? -16.279 -4.427 20.246 1.00 96.06 298 ASP A CA 1
ATOM 2352 C C . ASP A 1 298 ? -15.891 -5.540 21.226 1.00 96.06 298 ASP A C 1
ATOM 2354 O O . ASP A 1 298 ? -16.707 -6.094 21.969 1.00 96.06 298 ASP A O 1
ATOM 2358 N N . LYS A 1 299 ? -14.598 -5.894 21.193 1.00 96.44 299 LYS A N 1
ATOM 2359 C CA . LYS A 1 299 ? -13.960 -6.956 21.994 1.00 96.44 299 LYS A CA 1
ATOM 2360 C C . LYS A 1 299 ? -14.391 -8.389 21.644 1.00 96.44 299 LYS A C 1
ATOM 2362 O O . LYS A 1 299 ? -13.891 -9.323 22.271 1.00 96.44 299 LYS A O 1
ATOM 2367 N N . ARG A 1 300 ? -15.253 -8.605 20.646 1.00 96.56 300 ARG A N 1
ATOM 2368 C CA . ARG A 1 300 ? -15.653 -9.938 20.158 1.00 96.56 300 ARG A CA 1
ATOM 2369 C C . ARG A 1 300 ? -14.796 -10.349 18.967 1.00 96.56 300 ARG A C 1
ATOM 2371 O O . ARG A 1 300 ? -14.639 -9.573 18.036 1.00 96.56 300 ARG A O 1
ATOM 2378 N N . LEU A 1 301 ? -14.253 -11.564 18.979 1.00 97.19 301 LEU A N 1
ATOM 2379 C CA . LEU A 1 301 ? -13.451 -12.095 17.871 1.00 97.19 301 LEU A CA 1
ATOM 2380 C C . LEU A 1 301 ? -14.349 -12.356 16.651 1.00 97.19 301 LEU A C 1
ATOM 2382 O O . LEU A 1 301 ? -15.257 -13.180 16.735 1.00 97.19 301 LEU A O 1
ATOM 2386 N N . VAL A 1 302 ? -14.090 -11.671 15.536 1.00 97.94 302 VAL A N 1
ATOM 2387 C CA . VAL A 1 302 ? -14.854 -11.803 14.280 1.00 97.94 302 VAL A CA 1
ATOM 2388 C C . VAL A 1 302 ? -14.059 -12.489 13.169 1.00 97.94 302 VAL A C 1
ATOM 2390 O O . VAL A 1 302 ? -14.641 -13.180 12.339 1.00 97.94 302 VAL A O 1
ATOM 2393 N N . LEU A 1 303 ? -12.727 -12.374 13.180 1.00 97.44 303 LEU A N 1
ATOM 2394 C CA . LEU A 1 303 ? -11.817 -13.156 12.337 1.00 97.44 303 LEU A CA 1
ATOM 2395 C C . LEU A 1 303 ? -10.706 -13.724 13.202 1.00 97.44 303 LEU A C 1
ATOM 2397 O O . LEU A 1 303 ? -10.169 -13.008 14.041 1.00 97.44 303 LEU A O 1
ATOM 2401 N N . SER A 1 304 ? -10.330 -14.978 12.964 1.00 97.81 304 SER A N 1
ATOM 2402 C CA . SER A 1 304 ? -9.236 -15.629 13.680 1.00 97.81 304 SER A CA 1
ATOM 2403 C C . SER A 1 304 ? -8.209 -16.199 12.713 1.00 97.81 304 SER A C 1
ATOM 2405 O O . SER A 1 304 ? -8.593 -16.937 11.799 1.00 97.81 304 SER A O 1
ATOM 2407 N N . ASN A 1 305 ? -6.930 -15.879 12.944 1.00 97.12 305 ASN A N 1
ATOM 2408 C CA . ASN A 1 305 ? -5.771 -16.463 12.258 1.00 97.12 305 ASN A CA 1
ATOM 2409 C C . ASN A 1 305 ? -5.914 -16.488 10.726 1.00 97.12 305 ASN A C 1
ATOM 2411 O O . ASN A 1 305 ? -5.715 -17.515 10.076 1.00 97.12 305 ASN A O 1
ATOM 2415 N N . LYS A 1 306 ? -6.330 -15.363 10.139 1.00 98.00 306 LYS A N 1
ATOM 2416 C CA . LYS A 1 306 ? -6.522 -15.231 8.694 1.00 98.00 306 LYS A CA 1
ATOM 2417 C C . LYS A 1 306 ? -5.280 -14.651 8.037 1.00 98.00 306 LYS A C 1
ATOM 2419 O O . LYS A 1 306 ? -4.743 -13.659 8.514 1.00 98.00 306 LYS A O 1
ATOM 2424 N N . LEU A 1 307 ? -4.861 -15.269 6.936 1.00 96.50 307 LEU A N 1
ATOM 2425 C CA . LEU A 1 307 ? -3.792 -14.772 6.073 1.00 96.50 307 LEU A CA 1
ATOM 2426 C C . LEU A 1 307 ? -4.270 -13.527 5.317 1.00 96.50 307 LEU A C 1
ATOM 2428 O O . LEU A 1 307 ? -5.350 -13.546 4.721 1.00 96.50 307 LEU A O 1
ATOM 2432 N N . LEU A 1 308 ? -3.459 -12.475 5.331 1.00 96.19 308 LEU A N 1
ATOM 2433 C CA . LEU A 1 308 ? -3.629 -11.315 4.471 1.00 96.19 308 LEU A CA 1
ATOM 2434 C C . LEU A 1 308 ? -3.105 -11.636 3.070 1.00 96.19 308 LEU A C 1
ATOM 2436 O O . LEU A 1 308 ? -2.046 -12.234 2.899 1.00 96.19 308 LEU A O 1
ATOM 2440 N N . THR A 1 309 ? -3.884 -11.273 2.054 1.00 91.75 309 THR A N 1
ATOM 2441 C CA . THR A 1 309 ? -3.531 -11.491 0.646 1.00 91.75 309 THR A CA 1
ATOM 2442 C C . THR A 1 309 ? -4.012 -10.317 -0.208 1.00 91.75 309 THR A C 1
ATOM 2444 O O . THR A 1 309 ? -4.633 -9.382 0.300 1.00 91.75 309 THR A O 1
ATOM 2447 N N . ALA A 1 310 ? -3.785 -10.389 -1.520 1.00 84.62 310 ALA A N 1
ATOM 2448 C CA . ALA A 1 310 ? -4.396 -9.483 -2.492 1.00 84.62 310 ALA A CA 1
ATOM 2449 C C . ALA A 1 310 ? -5.932 -9.628 -2.589 1.00 84.62 310 ALA A C 1
ATOM 2451 O O . ALA A 1 310 ? -6.608 -8.709 -3.049 1.00 84.62 310 ALA A O 1
ATOM 2452 N N . ASN A 1 311 ? -6.493 -10.761 -2.149 1.00 87.44 311 ASN A N 1
ATOM 2453 C CA . ASN A 1 311 ? -7.936 -10.946 -2.023 1.00 87.44 311 ASN A CA 1
ATOM 2454 C C . ASN A 1 311 ? -8.407 -10.478 -0.636 1.00 87.44 311 ASN A C 1
ATOM 2456 O O . ASN A 1 311 ? -7.781 -10.841 0.366 1.00 87.44 311 ASN A O 1
ATOM 2460 N N . PRO A 1 312 ? -9.515 -9.719 -0.548 1.00 94.31 312 PRO A N 1
ATOM 2461 C CA . PRO A 1 312 ? -9.931 -9.131 0.714 1.00 94.31 312 PRO A CA 1
ATOM 2462 C C . PRO A 1 312 ? -10.560 -10.136 1.674 1.00 94.31 312 PRO A C 1
ATOM 2464 O O . PRO A 1 312 ? -11.442 -10.914 1.304 1.00 94.31 312 PRO A O 1
ATOM 2467 N N . LEU A 1 313 ? -10.221 -10.004 2.955 1.00 97.19 313 LEU A N 1
ATOM 2468 C CA . LEU A 1 313 ? -11.072 -10.474 4.045 1.00 97.19 313 LEU A CA 1
ATOM 2469 C C . LEU A 1 313 ? -12.173 -9.435 4.272 1.00 97.19 313 LEU A C 1
ATOM 2471 O O . LEU A 1 313 ? -11.870 -8.272 4.530 1.00 97.19 313 LEU A O 1
ATOM 2475 N N . THR A 1 314 ? -13.438 -9.845 4.170 1.00 97.56 314 THR A N 1
ATOM 2476 C CA . THR A 1 314 ? -14.582 -8.922 4.237 1.00 97.56 314 THR A CA 1
ATOM 2477 C C . THR A 1 314 ? -15.353 -9.079 5.545 1.00 97.56 314 THR A C 1
ATOM 2479 O O . THR A 1 314 ? -15.672 -10.194 5.959 1.00 97.56 314 THR A O 1
ATOM 2482 N N . LEU A 1 315 ? -15.673 -7.953 6.179 1.00 96.88 315 LEU A N 1
ATOM 2483 C CA . LEU A 1 315 ? -16.503 -7.838 7.374 1.00 96.88 315 LEU A CA 1
ATOM 2484 C C . LEU A 1 315 ? -17.623 -6.835 7.121 1.00 96.88 315 LEU A C 1
ATOM 2486 O O . LEU A 1 315 ? -17.446 -5.878 6.372 1.00 96.88 315 LEU A O 1
ATOM 2490 N N . LYS A 1 316 ? -18.769 -7.039 7.768 1.00 97.19 316 LYS A N 1
ATOM 2491 C CA . LYS A 1 316 ? -19.890 -6.100 7.724 1.00 97.19 316 LYS A CA 1
ATOM 2492 C C . LYS A 1 316 ? -20.239 -5.675 9.139 1.00 97.19 316 LYS A C 1
ATOM 2494 O O . LYS A 1 316 ? -20.418 -6.530 10.005 1.00 97.19 316 LYS A O 1
ATOM 2499 N N . ILE A 1 317 ? -20.330 -4.370 9.355 1.00 95.38 317 ILE A N 1
ATOM 2500 C CA . ILE A 1 317 ? -20.795 -3.767 10.600 1.00 95.38 317 ILE A CA 1
ATOM 2501 C C . ILE A 1 317 ? -22.147 -3.123 10.313 1.00 95.38 317 ILE A C 1
ATOM 2503 O O . ILE A 1 317 ? -22.314 -2.417 9.317 1.00 95.38 317 ILE A O 1
ATOM 2507 N N . LYS A 1 318 ? -23.117 -3.392 11.186 1.00 95.88 318 LYS A N 1
ATOM 2508 C CA . LYS A 1 318 ? -24.384 -2.673 11.209 1.00 95.88 318 LYS A CA 1
ATOM 2509 C C . LYS A 1 318 ? -24.284 -1.604 12.290 1.00 95.88 318 LYS A C 1
ATOM 2511 O O . LYS A 1 318 ? -24.084 -1.962 13.444 1.00 95.88 318 LYS A O 1
ATOM 2516 N N . MET A 1 319 ? -24.408 -0.341 11.903 1.00 94.75 319 MET A N 1
ATOM 2517 C CA . MET A 1 319 ? -24.413 0.793 12.822 1.00 94.75 319 MET A CA 1
ATOM 2518 C C . MET A 1 319 ? -25.853 1.164 13.190 1.00 94.75 319 MET A C 1
ATOM 2520 O O . MET A 1 319 ? -26.762 1.047 12.358 1.00 94.75 319 MET A O 1
ATOM 2524 N N . ASP A 1 320 ? -26.052 1.653 14.410 1.00 92.69 320 ASP A N 1
ATOM 2525 C CA . ASP A 1 320 ? -27.336 2.155 14.894 1.00 92.69 320 ASP A CA 1
ATOM 2526 C C . ASP A 1 320 ? -27.163 3.364 15.831 1.00 92.69 320 ASP A C 1
ATOM 2528 O O . ASP A 1 320 ? -26.073 3.643 16.324 1.00 92.69 320 ASP A O 1
ATOM 2532 N N . GLU A 1 321 ? -28.238 4.133 16.038 1.00 91.19 321 GLU A N 1
ATOM 2533 C CA . GLU A 1 321 ? -28.210 5.352 16.867 1.00 91.19 321 GLU A CA 1
ATOM 2534 C C . GLU A 1 321 ? -28.107 5.048 18.373 1.00 91.19 321 GLU A C 1
ATOM 2536 O O . GLU A 1 321 ? -27.715 5.918 19.151 1.00 91.19 321 GLU A O 1
ATOM 2541 N N . GLU A 1 322 ? -28.455 3.832 18.807 1.00 92.62 322 GLU A N 1
ATOM 2542 C CA . GLU A 1 322 ? -28.395 3.454 20.221 1.00 92.62 322 GLU A CA 1
ATOM 2543 C C . GLU A 1 322 ? -26.969 3.108 20.664 1.00 92.62 322 GLU A C 1
ATOM 2545 O O . GLU A 1 322 ? -26.614 3.365 21.820 1.00 92.62 322 GLU A O 1
ATOM 2550 N N . ASN A 1 323 ? -26.171 2.559 19.744 1.00 90.69 323 ASN A N 1
ATOM 2551 C CA . ASN A 1 323 ? -24.759 2.220 19.888 1.00 90.69 323 ASN A CA 1
ATOM 2552 C C . ASN A 1 323 ? -23.970 2.801 18.701 1.00 90.69 323 ASN A C 1
ATOM 2554 O O . ASN A 1 323 ? -23.481 2.061 17.850 1.00 90.69 323 ASN A O 1
ATOM 2558 N N . PRO A 1 324 ? -23.817 4.134 18.625 1.00 95.00 324 PRO A N 1
ATOM 2559 C CA . PRO A 1 324 ? -23.225 4.779 17.457 1.00 95.00 324 PRO A CA 1
ATOM 2560 C C . PRO A 1 324 ? -21.713 4.561 17.351 1.00 95.00 324 PRO A C 1
ATOM 2562 O O . PRO A 1 324 ? -21.126 4.902 16.329 1.00 95.00 324 PRO A O 1
ATOM 2565 N N . GLU A 1 325 ? -21.058 4.038 18.388 1.00 96.81 325 GLU A N 1
ATOM 2566 C CA . GLU A 1 325 ? -19.614 3.828 18.415 1.00 96.81 325 GLU A CA 1
ATOM 2567 C C . GLU A 1 325 ? -19.265 2.346 18.342 1.00 96.81 325 GLU A C 1
ATOM 2569 O O . GLU A 1 325 ? -19.728 1.550 19.158 1.00 96.81 325 GLU A O 1
ATOM 2574 N N . HIS A 1 326 ? -18.372 2.009 17.415 1.00 97.69 326 HIS A N 1
ATOM 2575 C CA . HIS A 1 326 ? -17.801 0.675 17.291 1.00 97.69 326 HIS A CA 1
ATOM 2576 C C . HIS A 1 326 ? -16.276 0.747 17.224 1.00 97.69 326 HIS A C 1
ATOM 2578 O O . HIS A 1 326 ? -15.694 1.631 16.586 1.00 97.69 326 HIS A O 1
ATOM 2584 N N . GLU A 1 327 ? -15.609 -0.207 17.866 1.00 97.88 327 GLU A N 1
ATOM 2585 C CA . GLU A 1 327 ? -14.154 -0.329 17.866 1.00 97.88 327 GLU A CA 1
ATOM 2586 C C . GLU A 1 327 ? -13.729 -1.629 17.179 1.00 97.88 327 GLU A C 1
ATOM 2588 O O . GLU A 1 327 ? -14.033 -2.729 17.648 1.00 97.88 327 GLU A O 1
ATOM 2593 N N . LEU A 1 328 ? -12.983 -1.505 16.080 1.00 98.31 328 LEU A N 1
ATOM 2594 C CA . LEU A 1 328 ? -12.321 -2.625 15.423 1.00 98.31 328 LEU A CA 1
ATOM 2595 C C . LEU A 1 328 ? -10.853 -2.646 15.836 1.00 98.31 328 LEU A C 1
ATOM 2597 O O . LEU A 1 328 ? -10.121 -1.679 15.622 1.00 98.31 328 LEU A O 1
ATOM 2601 N N . VAL A 1 329 ? -10.413 -3.771 16.390 1.00 98.38 329 VAL A N 1
ATOM 2602 C CA . VAL A 1 329 ? -9.018 -4.002 16.757 1.00 98.38 329 VAL A CA 1
ATOM 2603 C C . VAL A 1 329 ? -8.433 -5.128 15.916 1.00 98.38 329 VAL A C 1
ATOM 2605 O O . VAL A 1 329 ? -8.887 -6.270 15.988 1.00 98.38 329 VAL A O 1
ATOM 2608 N N . MET A 1 330 ? -7.409 -4.804 15.132 1.00 97.94 330 MET A N 1
ATOM 2609 C CA . MET A 1 330 ? -6.609 -5.768 14.388 1.00 97.94 330 MET A CA 1
ATOM 2610 C C . MET A 1 330 ? -5.397 -6.185 15.220 1.00 97.94 330 MET A C 1
ATOM 2612 O O . MET A 1 330 ? -4.655 -5.349 15.747 1.00 97.94 330 MET A O 1
ATOM 2616 N N . VAL A 1 331 ? -5.200 -7.494 15.323 1.00 98.19 331 VAL A N 1
ATOM 2617 C CA . VAL A 1 331 ? -4.136 -8.127 16.097 1.00 98.19 331 VAL A CA 1
ATOM 2618 C C . VAL A 1 331 ? -3.268 -8.949 15.153 1.00 98.19 331 VAL A C 1
ATOM 2620 O O . VAL A 1 331 ? -3.765 -9.863 14.500 1.00 98.19 331 VAL A O 1
ATOM 2623 N N . ALA A 1 332 ? -1.970 -8.650 15.129 1.00 97.56 332 ALA A N 1
ATOM 2624 C CA . ALA A 1 332 ? -0.955 -9.499 14.515 1.00 97.56 332 ALA A CA 1
ATOM 2625 C C . ALA A 1 332 ? -0.861 -10.846 15.253 1.00 97.56 332 ALA A C 1
ATOM 2627 O O . ALA A 1 332 ? -0.523 -10.873 16.446 1.00 97.56 332 ALA A O 1
ATOM 2628 N N . GLU A 1 333 ? -1.128 -11.944 14.541 1.00 97.69 333 GLU A N 1
ATOM 2629 C CA . GLU A 1 333 ? -0.817 -13.313 14.989 1.00 97.69 333 GLU A CA 1
ATOM 2630 C C . GLU A 1 333 ? 0.645 -13.670 14.682 1.00 97.69 333 GLU A C 1
ATOM 2632 O O . GLU A 1 333 ? 1.266 -14.462 15.386 1.00 97.69 333 GLU A O 1
ATOM 2637 N N . ASN A 1 334 ? 1.223 -13.030 13.662 1.00 96.50 334 ASN A N 1
ATOM 2638 C CA . ASN A 1 334 ? 2.649 -13.040 13.357 1.00 96.50 334 ASN A CA 1
ATOM 2639 C C . ASN A 1 334 ? 3.068 -11.673 12.779 1.00 96.50 334 ASN A C 1
ATOM 2641 O O . ASN A 1 334 ? 2.243 -10.769 12.668 1.00 96.50 334 ASN A O 1
ATOM 2645 N N . LEU A 1 335 ? 4.344 -11.513 12.425 1.00 93.25 335 LEU A N 1
ATOM 2646 C CA . LEU A 1 335 ? 4.870 -10.293 11.797 1.00 93.25 335 LEU A CA 1
ATOM 2647 C C . LEU A 1 335 ? 5.129 -10.440 10.289 1.00 93.25 335 LEU A C 1
ATOM 2649 O O . LEU A 1 335 ? 5.837 -9.604 9.730 1.00 93.25 335 LEU A O 1
ATOM 2653 N N . GLY A 1 336 ? 4.686 -11.549 9.691 1.00 91.69 336 GLY A N 1
ATOM 2654 C CA . GLY A 1 336 ? 5.112 -11.936 8.351 1.00 91.69 336 GLY A CA 1
ATOM 2655 C C . GLY A 1 336 ? 6.618 -12.208 8.274 1.00 91.69 336 GLY A C 1
ATOM 2656 O O . GLY A 1 336 ? 7.322 -12.347 9.284 1.00 91.69 336 GLY A O 1
ATOM 2657 N N . ARG A 1 337 ? 7.136 -12.315 7.050 1.00 88.88 337 ARG A N 1
ATOM 2658 C CA . ARG A 1 337 ? 8.581 -12.395 6.783 1.00 88.88 337 ARG A CA 1
ATOM 2659 C C . ARG A 1 337 ? 9.253 -11.026 6.945 1.00 88.88 337 ARG A C 1
ATOM 2661 O O . ARG A 1 337 ? 10.444 -10.983 7.261 1.00 88.88 337 ARG A O 1
ATOM 2668 N N . ILE A 1 338 ? 8.530 -9.930 6.723 1.00 84.88 338 ILE A N 1
ATOM 2669 C CA . ILE A 1 338 ? 9.022 -8.552 6.750 1.00 84.88 338 ILE A CA 1
ATOM 2670 C C . ILE A 1 338 ? 8.201 -7.759 7.781 1.00 84.88 338 ILE A C 1
ATOM 2672 O O . ILE A 1 338 ? 7.166 -7.179 7.446 1.00 84.88 338 ILE A O 1
ATOM 2676 N N . PRO A 1 339 ? 8.688 -7.663 9.030 1.00 87.50 339 PRO A N 1
ATOM 2677 C CA . PRO A 1 339 ? 7.991 -6.932 10.081 1.00 87.50 339 PRO A CA 1
ATOM 2678 C C . PRO A 1 339 ? 7.892 -5.426 9.772 1.00 87.50 339 PRO A C 1
ATOM 2680 O O . PRO A 1 339 ? 8.804 -4.881 9.143 1.00 87.50 339 PRO A O 1
ATOM 2683 N N . PRO A 1 340 ? 6.862 -4.719 10.285 1.00 93.38 340 PRO A N 1
ATOM 2684 C CA . PRO A 1 340 ? 5.714 -5.231 11.045 1.00 93.38 340 PRO A CA 1
ATOM 2685 C C . PRO A 1 340 ? 4.675 -5.914 10.142 1.00 93.38 340 PRO A C 1
ATOM 2687 O O . PRO A 1 340 ? 4.791 -5.834 8.925 1.00 93.38 340 PRO A O 1
ATOM 2690 N N . ASN A 1 341 ? 3.635 -6.499 10.747 1.00 95.12 341 ASN A N 1
ATOM 2691 C CA . ASN A 1 341 ? 2.473 -6.982 10.003 1.00 95.12 341 ASN A CA 1
ATOM 2692 C C . ASN A 1 341 ? 1.689 -5.795 9.439 1.00 95.12 341 ASN A C 1
ATOM 2694 O O . ASN A 1 341 ? 1.337 -4.875 10.195 1.00 95.12 341 ASN A O 1
ATOM 2698 N N . THR A 1 342 ? 1.435 -5.798 8.132 1.00 93.06 342 THR A N 1
ATOM 2699 C CA . THR A 1 342 ? 0.874 -4.651 7.412 1.00 93.06 342 THR A CA 1
ATOM 2700 C C . THR A 1 342 ? -0.395 -5.002 6.651 1.00 93.06 342 THR A C 1
ATOM 2702 O O . THR A 1 342 ? -0.452 -5.972 5.905 1.00 93.06 342 THR A O 1
ATOM 2705 N N . SER A 1 343 ? -1.420 -4.162 6.789 1.00 94.25 343 SER A N 1
ATOM 2706 C CA . SER A 1 343 ? -2.658 -4.304 6.029 1.00 94.25 343 SER A CA 1
ATOM 2707 C C . SER A 1 343 ? -3.189 -2.976 5.509 1.00 94.25 343 SER A C 1
ATOM 2709 O O . SER A 1 343 ? -2.921 -1.901 6.057 1.00 94.25 343 SER A O 1
ATOM 2711 N N . LEU A 1 344 ? -3.961 -3.063 4.430 1.00 94.50 344 LEU A N 1
ATOM 2712 C CA . LEU A 1 344 ? -4.772 -1.973 3.914 1.00 94.50 344 LEU A CA 1
ATOM 2713 C C . LEU A 1 344 ? -6.230 -2.297 4.226 1.00 94.50 344 LEU A C 1
ATOM 2715 O O . LEU A 1 344 ? -6.762 -3.310 3.773 1.00 94.50 344 LEU A O 1
ATOM 2719 N N . MET A 1 345 ? -6.876 -1.425 4.992 1.00 96.75 345 MET A N 1
ATOM 2720 C CA . MET A 1 345 ? -8.306 -1.480 5.256 1.00 96.75 345 MET A CA 1
ATOM 2721 C C . MET A 1 345 ? -9.031 -0.506 4.332 1.00 96.75 345 MET A C 1
ATOM 2723 O O . MET A 1 345 ? -8.808 0.703 4.403 1.00 96.75 345 MET A O 1
ATOM 2727 N N . ILE A 1 346 ? -9.927 -1.029 3.501 1.00 97.19 346 ILE A N 1
ATOM 2728 C CA . ILE A 1 346 ? -10.905 -0.241 2.751 1.00 97.19 346 ILE A CA 1
ATOM 2729 C C . ILE A 1 346 ? -12.233 -0.314 3.501 1.00 97.19 346 ILE A C 1
ATOM 2731 O O . ILE A 1 346 ? -12.717 -1.406 3.790 1.00 97.19 346 ILE A O 1
ATOM 2735 N N . VAL A 1 347 ? -12.810 0.842 3.813 1.00 98.12 347 VAL A N 1
ATOM 2736 C CA . VAL A 1 347 ? -14.124 0.970 4.455 1.00 98.12 347 VAL A CA 1
ATOM 2737 C C . VAL A 1 347 ? -15.076 1.619 3.463 1.00 98.12 347 VAL A C 1
ATOM 2739 O O . VAL A 1 347 ? -14.781 2.706 2.973 1.00 98.12 347 VAL A O 1
ATOM 2742 N N . GLU A 1 348 ? -16.201 0.973 3.190 1.00 98.25 348 GLU A N 1
ATOM 2743 C CA . GLU A 1 348 ? -17.266 1.442 2.301 1.00 98.25 348 GLU A CA 1
ATOM 2744 C C . GLU A 1 348 ? -18.561 1.586 3.115 1.00 98.25 348 GLU A C 1
ATOM 2746 O O . GLU A 1 348 ? -18.995 0.637 3.768 1.00 98.25 348 GLU A O 1
ATOM 2751 N N . ALA A 1 349 ? -19.154 2.780 3.114 1.00 96.44 349 ALA A N 1
ATOM 2752 C CA . ALA A 1 349 ? -20.375 3.110 3.848 1.00 96.44 349 ALA A CA 1
ATOM 2753 C C . ALA A 1 349 ? -21.228 4.068 3.001 1.00 96.44 349 ALA A C 1
ATOM 2755 O O . ALA A 1 349 ? -20.998 5.279 2.998 1.00 96.44 349 ALA A O 1
ATOM 2756 N N . GLY A 1 350 ? -22.175 3.519 2.235 1.00 94.06 350 GLY A N 1
ATOM 2757 C CA . GLY A 1 350 ? -22.904 4.280 1.217 1.00 94.06 350 GLY A CA 1
ATOM 2758 C C . GLY A 1 350 ? -21.936 4.880 0.191 1.00 94.06 350 GLY A C 1
ATOM 2759 O O . GLY A 1 350 ? -21.115 4.165 -0.382 1.00 94.06 350 GLY A O 1
ATOM 2760 N N . ASP A 1 351 ? -21.980 6.201 0.018 1.00 94.88 351 ASP A N 1
ATOM 2761 C CA . ASP A 1 351 ? -21.077 6.935 -0.881 1.00 94.88 351 ASP A CA 1
ATOM 2762 C C . ASP A 1 351 ? -19.695 7.223 -0.263 1.00 94.88 351 ASP A C 1
ATOM 2764 O O . ASP A 1 351 ? -18.790 7.729 -0.932 1.00 94.88 351 ASP A O 1
ATOM 2768 N N . GLN A 1 352 ? -19.504 6.926 1.028 1.00 96.50 352 GLN A N 1
ATOM 2769 C CA . GLN A 1 352 ? -18.233 7.157 1.704 1.00 96.50 352 GLN A CA 1
ATOM 2770 C C . GLN A 1 352 ? -17.287 5.976 1.498 1.00 96.50 352 GLN A C 1
ATOM 2772 O O . GLN A 1 352 ? -17.620 4.826 1.789 1.00 96.50 352 GLN A O 1
ATOM 2777 N N . ARG A 1 353 ? -16.057 6.280 1.076 1.00 97.25 353 ARG A N 1
ATOM 2778 C CA . ARG A 1 353 ? -14.964 5.310 0.993 1.00 97.25 353 ARG A CA 1
ATOM 2779 C C . ARG A 1 353 ? -13.725 5.834 1.706 1.00 97.25 353 ARG A C 1
ATOM 2781 O O . ARG A 1 353 ? -13.225 6.910 1.381 1.00 97.25 353 ARG A O 1
ATOM 2788 N N . PHE A 1 354 ? -13.199 5.052 2.642 1.00 96.88 354 PHE A N 1
ATOM 2789 C CA . PHE A 1 354 ? -11.980 5.369 3.384 1.00 96.88 354 PHE A CA 1
ATOM 2790 C C . PHE A 1 354 ? -10.911 4.309 3.149 1.00 96.88 354 PHE A C 1
ATOM 2792 O O . PHE A 1 354 ? -11.209 3.123 3.032 1.00 96.88 354 PHE A O 1
ATOM 2799 N N . GLU A 1 355 ? -9.653 4.742 3.143 1.00 94.38 355 GLU A N 1
ATOM 2800 C CA . GLU A 1 355 ? -8.487 3.863 3.111 1.00 94.38 355 GLU A CA 1
ATOM 2801 C C . GLU A 1 355 ? -7.639 4.105 4.357 1.00 94.38 355 GLU A C 1
ATOM 2803 O O . GLU A 1 355 ? -7.199 5.228 4.621 1.00 94.38 355 GLU A O 1
ATOM 2808 N N . VAL A 1 356 ? -7.401 3.048 5.129 1.00 93.75 356 VAL A N 1
ATOM 2809 C CA . VAL A 1 356 ? -6.617 3.096 6.363 1.00 93.75 356 VAL A CA 1
ATOM 2810 C C . VAL A 1 356 ? -5.475 2.095 6.255 1.00 93.75 356 VAL A C 1
ATOM 2812 O O . VAL A 1 356 ? -5.696 0.898 6.107 1.00 93.75 356 VAL A O 1
ATOM 2815 N N . ARG A 1 357 ? -4.239 2.593 6.338 1.00 91.31 357 ARG A N 1
ATOM 2816 C CA . ARG A 1 357 ? -3.031 1.760 6.393 1.00 91.31 357 ARG A CA 1
ATOM 2817 C C . ARG A 1 357 ? -2.783 1.371 7.834 1.00 91.31 357 ARG A C 1
ATOM 2819 O O . ARG A 1 357 ? -2.595 2.240 8.686 1.00 91.31 357 ARG A O 1
ATOM 2826 N N . ILE A 1 358 ? -2.797 0.077 8.089 1.00 92.31 358 ILE A N 1
ATOM 2827 C CA . ILE A 1 358 ? -2.766 -0.484 9.425 1.00 92.31 358 ILE A CA 1
ATOM 2828 C C . ILE A 1 358 ? -1.476 -1.272 9.586 1.00 92.31 358 ILE A C 1
ATOM 2830 O O . ILE A 1 358 ? -1.139 -2.114 8.759 1.00 92.31 358 ILE A O 1
ATOM 2834 N N . THR A 1 359 ? -0.764 -1.009 10.674 1.00 92.50 359 THR A N 1
ATOM 2835 C CA . THR A 1 359 ? 0.431 -1.760 11.047 1.00 92.50 359 THR A CA 1
ATOM 2836 C C . THR A 1 359 ? 0.254 -2.296 12.459 1.00 92.50 359 THR A C 1
ATOM 2838 O O . THR A 1 359 ? -0.289 -1.617 13.330 1.00 92.50 359 THR A O 1
ATOM 2841 N N . SER A 1 360 ? 0.664 -3.538 12.694 1.00 92.06 360 SER A N 1
ATOM 2842 C CA . SER A 1 360 ? 0.559 -4.164 14.013 1.00 92.06 360 SER A CA 1
ATOM 2843 C C . SER A 1 360 ? 1.786 -5.013 14.334 1.00 92.06 360 SER A C 1
ATOM 2845 O O . SER A 1 360 ? 2.492 -5.493 13.447 1.00 92.06 360 SER A O 1
ATOM 2847 N N . THR A 1 361 ? 2.080 -5.151 15.626 1.00 93.31 361 THR A N 1
ATOM 2848 C CA . THR A 1 361 ? 3.209 -5.938 16.133 1.00 93.31 361 THR A CA 1
ATOM 2849 C C . THR A 1 361 ? 2.769 -6.850 17.274 1.00 93.31 361 THR A C 1
ATOM 2851 O O . THR A 1 361 ? 1.652 -6.765 17.783 1.00 93.31 361 THR A O 1
ATOM 2854 N N . GLU A 1 362 ? 3.678 -7.688 17.766 1.00 91.31 362 GLU A N 1
ATOM 2855 C CA . GLU A 1 362 ? 3.443 -8.511 18.957 1.00 91.31 362 GLU A CA 1
ATOM 2856 C C . GLU A 1 362 ? 3.257 -7.693 20.251 1.00 91.31 362 GLU A C 1
ATOM 2858 O O . GLU A 1 362 ? 2.838 -8.233 21.275 1.00 91.31 362 GLU A O 1
ATOM 2863 N N . GLN A 1 363 ? 3.565 -6.393 20.228 1.00 93.56 363 GLN A N 1
ATOM 2864 C CA . GLN A 1 363 ? 3.431 -5.476 21.366 1.00 93.56 363 GLN A CA 1
ATOM 2865 C C . GLN A 1 363 ? 2.344 -4.421 21.144 1.00 93.56 363 GLN A C 1
ATOM 2867 O O . GLN A 1 363 ? 1.918 -3.777 22.107 1.00 93.56 363 GLN A O 1
ATOM 2872 N N . LYS A 1 364 ? 1.902 -4.230 19.896 1.00 94.94 364 LYS A N 1
ATOM 2873 C CA . LYS A 1 364 ? 0.966 -3.181 19.497 1.00 94.94 364 LYS A CA 1
ATOM 2874 C C . LYS A 1 364 ? -0.135 -3.735 18.604 1.00 94.94 364 LYS A C 1
ATOM 2876 O O . LYS A 1 364 ? 0.136 -4.212 17.506 1.00 94.94 364 LYS A O 1
ATOM 2881 N N . ASN A 1 365 ? -1.373 -3.610 19.057 1.00 97.75 365 ASN A N 1
ATOM 2882 C CA . ASN A 1 365 ? -2.546 -3.824 18.222 1.00 97.75 365 ASN A CA 1
ATOM 2883 C C . ASN A 1 365 ? -2.922 -2.515 17.533 1.00 97.75 365 ASN A C 1
ATOM 2885 O O . ASN A 1 365 ? -2.657 -1.430 18.059 1.00 97.75 365 ASN A O 1
ATOM 2889 N N . ALA A 1 366 ? -3.605 -2.623 16.404 1.00 96.69 366 ALA A N 1
ATOM 2890 C CA . ALA A 1 366 ? -4.104 -1.466 15.691 1.00 96.69 366 ALA A CA 1
ATOM 2891 C C . ALA A 1 366 ? -5.608 -1.301 15.875 1.00 96.69 366 ALA A C 1
ATOM 2893 O O . ALA A 1 366 ? -6.361 -2.263 15.749 1.00 96.69 366 ALA A O 1
ATOM 2894 N N . VAL A 1 367 ? -6.043 -0.073 16.136 1.00 98.00 367 VAL A N 1
ATOM 2895 C CA . VAL A 1 367 ? -7.441 0.267 16.397 1.00 98.00 367 VAL A CA 1
ATOM 2896 C C . VAL A 1 367 ? -7.973 1.198 15.320 1.00 98.00 367 VAL A C 1
ATOM 2898 O O . VAL A 1 367 ? -7.368 2.230 15.026 1.00 98.00 367 VAL A O 1
ATOM 2901 N N . VAL A 1 368 ? -9.144 0.872 14.783 1.00 98.12 368 VAL A N 1
ATOM 2902 C CA . VAL A 1 368 ? -9.965 1.780 13.980 1.00 98.12 368 VAL A CA 1
ATOM 2903 C C . VAL A 1 368 ? -11.296 1.966 14.695 1.00 98.12 368 VAL A C 1
ATOM 2905 O O . VAL A 1 368 ? -11.961 0.994 15.048 1.00 98.12 368 VAL A O 1
ATOM 2908 N N . ARG A 1 369 ? -11.667 3.223 14.939 1.00 98.25 369 ARG A N 1
ATOM 2909 C CA . ARG A 1 369 ? -12.945 3.578 15.562 1.00 98.25 369 ARG A CA 1
ATOM 2910 C C . ARG A 1 369 ? -13.912 4.089 14.518 1.00 98.25 369 ARG A C 1
ATOM 2912 O O . ARG A 1 369 ? -13.527 4.892 13.672 1.00 98.25 369 ARG A O 1
ATOM 2919 N N . PHE A 1 370 ? -15.155 3.660 14.630 1.00 98.25 370 PHE A N 1
ATOM 2920 C CA . PHE A 1 370 ? -16.258 4.098 13.797 1.00 98.25 370 PHE A CA 1
ATOM 2921 C C . PHE A 1 370 ? -17.256 4.834 14.677 1.00 98.25 370 PHE A C 1
ATOM 2923 O O . PHE A 1 370 ? -17.584 4.355 15.762 1.00 98.25 370 PHE A O 1
ATOM 2930 N N . ARG A 1 371 ? -17.734 5.981 14.205 1.00 97.50 371 ARG A N 1
ATOM 2931 C CA . ARG A 1 371 ? -18.845 6.709 14.805 1.00 97.50 371 ARG A CA 1
ATOM 2932 C C . ARG A 1 371 ? -19.922 6.918 13.754 1.00 97.50 371 ARG A C 1
ATOM 2934 O O . ARG A 1 371 ? -19.645 7.483 12.700 1.00 97.50 371 ARG A O 1
ATOM 2941 N N . TYR A 1 372 ? -21.126 6.460 14.045 1.00 97.56 372 TYR A N 1
ATOM 2942 C CA . TYR A 1 372 ? -22.293 6.702 13.221 1.00 97.56 372 TYR A CA 1
ATOM 2943 C C . TYR A 1 372 ? -22.888 8.065 13.548 1.00 97.56 372 TYR A C 1
ATOM 2945 O O . TYR A 1 372 ? -23.201 8.365 14.702 1.00 97.56 372 TYR A O 1
ATOM 2953 N N . GLU A 1 373 ? -23.033 8.888 12.519 1.00 95.44 373 GLU A N 1
ATOM 2954 C CA . GLU A 1 373 ? -23.737 10.160 12.584 1.00 95.44 373 GLU A CA 1
ATOM 2955 C C . GLU A 1 373 ? -24.768 10.142 11.467 1.00 95.44 373 GLU A C 1
ATOM 2957 O O . GLU A 1 373 ? -24.417 10.101 10.290 1.00 95.44 373 GLU A O 1
ATOM 2962 N N . LYS A 1 374 ? -26.048 10.114 11.828 1.00 88.44 374 LYS A N 1
ATOM 2963 C CA . LYS A 1 374 ? -27.115 10.164 10.833 1.00 88.44 374 LYS A CA 1
ATOM 2964 C C . LYS A 1 374 ? -27.023 11.486 10.049 1.00 88.44 374 LYS A C 1
ATOM 2966 O O . LYS A 1 374 ? -26.768 12.504 10.695 1.00 88.44 374 LYS A O 1
ATOM 2971 N N . PRO A 1 375 ? -27.197 11.458 8.713 1.00 79.38 375 PRO A N 1
ATOM 2972 C CA . PRO A 1 375 ? -27.176 12.654 7.872 1.00 79.38 375 PRO A CA 1
ATOM 2973 C C . PRO A 1 375 ? -28.088 13.784 8.352 1.00 79.38 375 PRO A C 1
ATOM 2975 O O . PRO A 1 375 ? -29.196 13.474 8.856 1.00 79.38 375 PRO A O 1
#